Protein 8U8L (pdb70)

Nearest PDB structures (foldseek):
  8u8l-assembly1_A  TM=1.008E+00  e=4.561E-22  Caenorhabditis elegans
  8u8m-assembly2_D  TM=6.347E-01  e=8.881E-05  Caenorhabditis elegans
  8u8l-assembly1_A  TM=9.613E-01  e=1.821E-21  Caenorhabditis elegans
  8u8m-assembly2_D  TM=6.425E-01  e=2.664E-04  Caenorhabditis elegans
  7y8r-assembly1_S  TM=1.723E-01  e=6.846E+00  Homo sapiens

Sequence (244 aa):
IEKRTKFTVDDHVVAWKFIYEKLVEADKEGVQLMPKGIAFWNDFVRVTRSSKSATNWSSHFRKIMCPGLHEMPLHKKTILYLLKNIGIEIDKETEQIIERKFNVKLLVGIDRNLISYKLLDKRIEKRTKFTVDDHVVAWKFIYEKLVEADKEGVQLMPKGIAFWNDFVRVTRSSKSATNWSSHFRKIMCPGLHEMPLHKKTILYLLKNIGIEIDKETEQIIERKFNVKLLVGIDRNLISYKLLD

Organism: Caenorhabditis elegans (NCBI:txid6239)

Structure (mmCIF, N/CA/C/O backbone):
data_8U8L
#
_entry.id   8U8L
#
_cell.length_a   37.050
_cell.length_b   116.480
_cell.length_c   118.969
_cell.angle_alpha   90.000
_cell.angle_beta   90.000
_cell.angle_gamma   90.000
#
_symmetry.space_group_name_H-M   'P 21 21 21'
#
loop_
_entity.id
_entity.type
_entity.pdbx_description
1 polymer 'Double-strand telomeric DNA-binding proteins 2'
2 polymer "DNA (5'-D(*CP*TP*GP*TP*TP*AP*GP*GP*CP*TP*TP*AP*GP*GP*CP*TP*TP*AP*G)-3')"
3 polymer "DNA (5'-D(*TP*CP*TP*AP*AP*GP*CP*CP*TP*AP*AP*GP*CP*CP*TP*AP*AP*CP*A)-3')"
4 non-polymer 'CESIUM ION'
5 water water
#
loop_
_atom_site.group_PDB
_atom_site.id
_atom_site.type_symbol
_atom_site.label_atom_id
_atom_site.label_alt_id
_atom_site.label_comp_id
_atom_site.label_asym_id
_atom_site.label_entity_id
_atom_site.label_seq_id
_atom_site.pdbx_PDB_ins_code
_atom_site.Cartn_x
_atom_site.Cartn_y
_atom_site.Cartn_z
_atom_site.occupancy
_atom_site.B_iso_or_equiv
_atom_site.auth_se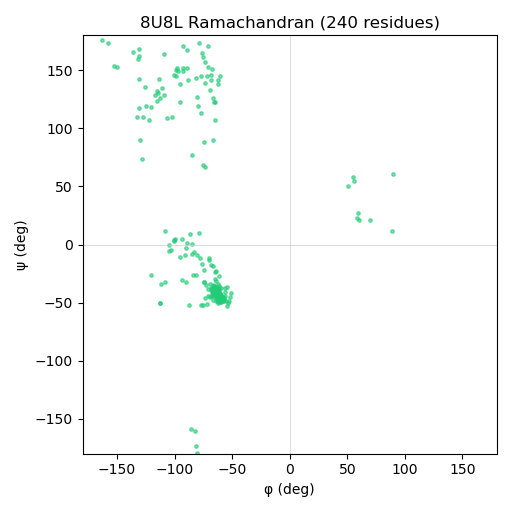q_id
_atom_site.auth_comp_id
_atom_site.auth_asym_id
_atom_site.auth_atom_id
_atom_site.pdbx_PDB_model_num
ATOM 1 N N . ILE A 1 4 ? -25.55586 29.76770 -18.08674 1.000 72.35901 354 ILE A N 1
ATOM 2 C CA . ILE A 1 4 ? -24.31998 29.73243 -17.31385 1.000 69.57663 354 ILE A CA 1
ATOM 3 C C . ILE A 1 4 ? -24.25864 28.44724 -16.48950 1.000 70.89441 354 ILE A C 1
ATOM 4 O O . ILE A 1 4 ? -25.11692 28.20886 -15.63780 1.000 71.79723 354 ILE A O 1
ATOM 9 N N . GLU A 1 5 ? -23.23899 27.62571 -16.75058 1.000 70.93879 355 GLU A N 1
ATOM 10 C CA . GLU A 1 5 ? -23.04600 26.35640 -16.05567 1.000 67.99524 355 GLU A CA 1
ATOM 11 C C . GLU A 1 5 ? -22.76786 26.55989 -14.57318 1.000 62.61061 355 GLU A C 1
ATOM 12 O O . GLU A 1 5 ? -21.67491 26.99324 -14.20186 1.000 65.10386 355 GLU A O 1
ATOM 18 N N . LYS A 1 6 ? -23.73575 26.25140 -13.71691 1.000 64.09200 356 LYS A N 1
ATOM 19 C CA . LYS A 1 6 ? -23.50968 26.34302 -12.28265 1.000 58.19933 356 LYS A CA 1
ATOM 20 C C . LYS A 1 6 ? -22.62447 25.19304 -11.81237 1.000 53.77956 356 LYS A C 1
ATOM 21 O O . LYS A 1 6 ? -22.77867 24.04970 -12.25257 1.000 55.30239 356 LYS A O 1
ATOM 27 N N . ARG A 1 7 ? -21.69056 25.50224 -10.91496 1.000 43.73177 357 ARG A N 1
ATOM 28 C CA . ARG A 1 7 ? -20.75650 24.52036 -10.37941 1.000 43.13395 357 ARG A CA 1
ATOM 29 C C . ARG A 1 7 ? -21.02584 24.29386 -8.89889 1.000 39.63839 357 ARG A C 1
ATOM 30 O O . ARG A 1 7 ? -21.34106 25.23507 -8.16414 1.000 39.75000 357 ARG A O 1
ATOM 38 N N . THR A 1 8 ? -20.89042 23.04173 -8.46728 1.000 36.88732 358 THR A N 1
ATOM 39 C CA . THR A 1 8 ? -21.14322 22.63783 -7.08967 1.000 42.41364 358 THR A CA 1
ATOM 40 C C . THR A 1 8 ? -19.85479 22.11831 -6.46827 1.000 39.65755 358 THR A C 1
ATOM 41 O O . THR A 1 8 ? -19.19055 21.24814 -7.04188 1.000 38.97883 358 THR A O 1
ATOM 45 N N . LYS A 1 9 ? -19.50653 22.64585 -5.29958 1.000 33.21965 359 LYS A N 1
ATOM 46 C CA . LYS A 1 9 ? -18.27595 22.23512 -4.64001 1.000 39.67281 359 LYS A CA 1
ATOM 47 C C . LYS A 1 9 ? -18.39467 20.81730 -4.09099 1.000 36.94120 359 LYS A C 1
ATOM 48 O O . LYS A 1 9 ? -19.48630 20.33631 -3.77408 1.000 37.17187 359 LYS A O 1
ATOM 54 N N . PHE A 1 10 ? -17.25095 20.14230 -3.99449 1.000 31.57003 360 PHE A N 1
ATOM 55 C CA . PHE A 1 10 ? -17.18006 18.90575 -3.22963 1.000 30.91255 360 PHE A CA 1
ATOM 56 C C . PHE A 1 10 ? -17.32539 19.22600 -1.74948 1.000 31.52027 360 PHE A C 1
ATOM 57 O O . PHE A 1 10 ? -16.67658 20.14330 -1.23820 1.000 32.83651 360 PHE A O 1
ATOM 65 N N . THR A 1 11 ? -18.17329 18.47274 -1.06065 1.000 27.04773 361 THR A N 1
ATOM 66 C CA . THR A 1 11 ? -18.38130 18.69000 0.36054 1.000 33.07211 361 THR A CA 1
ATOM 67 C C . THR A 1 11 ? -17.44449 17.80843 1.17846 1.000 33.44231 361 THR A C 1
ATOM 68 O O . THR A 1 11 ? -16.76823 16.91608 0.65966 1.000 29.77242 361 THR A O 1
ATOM 72 N N . VAL A 1 12 ? -17.41379 18.07373 2.48613 1.000 33.99521 362 VAL A N 1
ATOM 73 C CA . VAL A 1 12 ? -16.65453 17.22493 3.39597 1.000 31.44380 362 VAL A CA 1
ATOM 74 C C . VAL A 1 12 ? -17.21275 15.80967 3.39219 1.000 32.15522 362 VAL A C 1
ATOM 75 O O . VAL A 1 12 ? -16.45908 14.83617 3.50066 1.000 30.13159 362 VAL A O 1
ATOM 79 N N . ASP A 1 13 ? -18.53088 15.66817 3.23550 1.000 30.33941 363 ASP A N 1
ATOM 80 C CA . ASP A 1 13 ? -19.13713 14.34234 3.18771 1.000 29.50254 363 ASP A CA 1
ATOM 81 C C . ASP A 1 13 ? -18.68179 13.57143 1.95733 1.000 33.18731 363 ASP A C 1
ATOM 82 O O . ASP A 1 13 ? -18.40969 12.36496 2.03939 1.000 32.00325 363 ASP A O 1
ATOM 87 N N . ASP A 1 14 ? -18.62569 14.24476 0.80230 1.000 28.10045 364 ASP A N 1
ATOM 88 C CA . ASP A 1 14 ? -18.06816 13.62529 -0.39457 1.000 29.71387 364 ASP A CA 1
ATOM 89 C C . ASP A 1 14 ? -16.67950 13.07433 -0.11407 1.000 26.88035 364 ASP A C 1
ATOM 90 O O . ASP A 1 14 ? -16.37528 11.91971 -0.43378 1.000 28.85043 364 ASP A O 1
ATOM 95 N N . HIS A 1 15 ? -15.82590 13.89413 0.50048 1.000 24.60087 365 HIS A N 1
ATOM 96 C CA . HIS A 1 15 ? -14.45388 13.47529 0.75489 1.000 30.56694 365 HIS A CA 1
ATOM 97 C C . HIS A 1 15 ? -14.40174 12.31212 1.73460 1.000 31.41498 365 HIS A C 1
ATOM 98 O O . HIS A 1 15 ? -13.60451 11.38628 1.56039 1.000 31.94089 365 HIS A O 1
ATOM 105 N N . VAL A 1 16 ? -15.24691 12.33712 2.76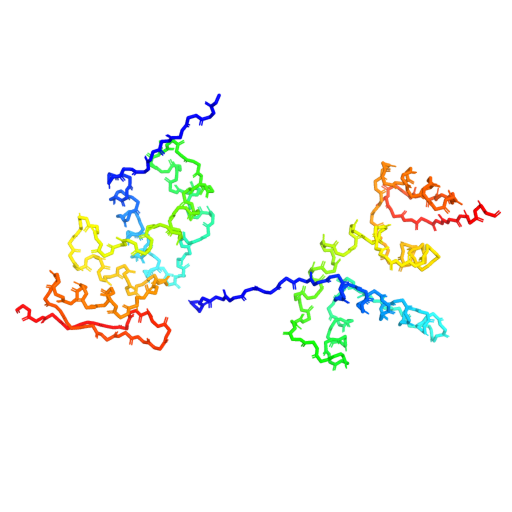749 1.000 27.55379 366 VAL A N 1
ATOM 106 C CA . VAL A 1 16 ? -15.23346 11.26935 3.76566 1.000 29.25920 366 VAL A CA 1
ATOM 107 C C . VAL A 1 16 ? -15.63043 9.94615 3.12660 1.000 28.61801 366 VAL A C 1
ATOM 108 O O . VAL A 1 16 ? -14.95600 8.92121 3.29967 1.000 30.46513 366 VAL A O 1
ATOM 112 N N . VAL A 1 17 ? -16.72886 9.94999 2.36944 1.000 29.02467 367 VAL A N 1
ATOM 113 C CA . VAL A 1 17 ? -17.18910 8.71584 1.74216 1.000 28.40678 367 VAL A CA 1
ATOM 114 C C . VAL A 1 17 ? -16.17361 8.21956 0.71797 1.000 33.02304 367 VAL A C 1
ATOM 115 O O . VAL A 1 17 ? -15.88619 7.01557 0.64302 1.000 31.46709 367 VAL A O 1
ATOM 119 N N . ALA A 1 18 ? -15.59130 9.13389 -0.06568 1.000 26.21167 368 ALA A N 1
ATOM 120 C CA . ALA A 1 18 ? -14.60162 8.72539 -1.05757 1.000 31.15710 368 ALA A CA 1
ATOM 121 C C . ALA A 1 18 ? -13.36072 8.14087 -0.39444 1.000 32.10810 368 ALA A C 1
ATOM 122 O O . ALA A 1 18 ? -12.83536 7.11669 -0.84394 1.000 28.13081 368 ALA A O 1
ATOM 124 N N . TRP A 1 19 ? -12.88584 8.76478 0.68802 1.000 27.40429 369 TRP A N 1
ATOM 125 C CA . TRP A 1 19 ? -11.68321 8.27163 1.34614 1.000 34.66655 369 TRP A CA 1
ATOM 126 C C . TRP A 1 19 ? -11.92813 6.92622 2.01423 1.000 32.45936 369 TRP A C 1
ATOM 127 O O . TRP A 1 19 ? -11.05326 6.05514 1.99204 1.000 30.89404 369 TRP A O 1
ATOM 138 N N . LYS A 1 20 ? -13.11005 6.72487 2.60342 1.000 32.09535 370 LYS A N 1
ATOM 139 C CA . LYS A 1 20 ? -13.39715 5.41979 3.19600 1.000 33.73635 370 LYS A CA 1
ATOM 140 C C . LYS A 1 20 ? -13.50252 4.34013 2.12345 1.000 32.11628 370 LYS A C 1
ATOM 141 O O . LYS A 1 20 ? -13.01979 3.21309 2.31497 1.000 32.48977 370 LYS A O 1
ATOM 147 N N . PHE A 1 21 ? -14.12631 4.66913 0.98706 1.000 29.83285 371 PHE A N 1
ATOM 148 C CA . PHE A 1 21 ? -14.15328 3.75203 -0.15040 1.000 30.36648 371 PHE A CA 1
ATOM 149 C C . PHE A 1 21 ? -12.73740 3.38501 -0.58492 1.000 26.60435 371 PHE A C 1
ATOM 150 O O . PHE A 1 21 ? -12.42384 2.20972 -0.81623 1.000 27.21000 371 PHE A O 1
ATOM 158 N N . ILE A 1 22 ? -11.86493 4.38852 -0.69011 1.000 29.84140 372 ILE A N 1
ATOM 159 C CA . ILE A 1 22 ? -10.48322 4.15013 -1.09814 1.000 29.90439 372 ILE A CA 1
ATOM 160 C C . ILE A 1 22 ? -9.76096 3.28197 -0.07395 1.000 27.22294 372 ILE A C 1
ATOM 161 O O . ILE A 1 22 ? -8.97093 2.40415 -0.43324 1.000 27.40488 372 ILE A O 1
ATOM 166 N N . TYR A 1 23 ? -10.02061 3.50709 1.21457 1.000 27.43848 373 TYR A N 1
ATOM 167 C CA . TYR A 1 23 ? -9.39337 2.69042 2.25022 1.000 25.82175 373 TYR A CA 1
ATOM 168 C C . TYR A 1 23 ? -9.79844 1.22710 2.11509 1.000 27.15454 373 TYR A C 1
ATOM 169 O O . TYR A 1 23 ? -8.94891 0.32403 2.14820 1.000 27.53026 373 TYR A O 1
ATOM 178 N N . GLU A 1 24 ? -11.10132 0.97267 1.97349 1.000 27.81052 374 GLU A N 1
ATOM 179 C CA . GLU A 1 24 ? -11.56082 -0.40689 1.84226 1.000 26.94714 374 GLU A CA 1
ATOM 180 C C . GLU A 1 24 ? -10.99138 -1.05714 0.58741 1.000 29.86892 374 GLU A C 1
ATOM 181 O O . GLU A 1 24 ? -10.58843 -2.22895 0.61037 1.000 29.83885 374 GLU A O 1
ATOM 187 N N . LYS A 1 25 ? -10.92329 -0.30298 -0.51249 1.000 24.05519 375 LYS A N 1
ATOM 188 C CA . LYS A 1 25 ? -10.34273 -0.84565 -1.73561 1.000 32.66497 375 LYS A CA 1
ATOM 189 C C . LYS A 1 25 ? -8.84910 -1.11121 -1.58593 1.000 28.97425 375 LYS A C 1
ATOM 190 O O . LYS A 1 25 ? -8.33937 -2.07562 -2.15880 1.000 27.42551 375 LYS A O 1
ATOM 196 N N . LEU A 1 26 ? -8.13396 -0.27617 -0.82832 1.000 28.54274 376 LEU A N 1
ATOM 197 C CA . LEU A 1 26 ? -6.71540 -0.52447 -0.58344 1.000 31.67415 376 LEU A CA 1
ATOM 198 C C . LEU A 1 26 ? -6.51384 -1.79927 0.22151 1.000 31.96004 376 LEU A C 1
ATOM 199 O O . LEU A 1 26 ? -5.60638 -2.58881 -0.07036 1.000 31.73293 376 LEU A O 1
ATOM 204 N N . VAL A 1 27 ? -7.34588 -2.01063 1.24494 1.000 31.41994 377 VAL A N 1
ATOM 205 C CA . VAL A 1 27 ? -7.25540 -3.24459 2.02414 1.000 31.43682 377 VAL A CA 1
ATOM 206 C C . VAL A 1 27 ? -7.53272 -4.45218 1.13431 1.000 34.96053 377 VAL A C 1
ATOM 207 O O . VAL A 1 27 ? -6.82652 -5.47138 1.19562 1.000 33.66699 377 VAL A O 1
ATOM 211 N N . GLU A 1 28 ? -8.55765 -4.35082 0.28361 1.000 31.37287 378 GLU A N 1
ATOM 212 C CA . GLU A 1 28 ? -8.87628 -5.44934 -0.62184 1.000 30.17907 378 GLU A CA 1
ATOM 213 C C . GLU A 1 28 ? -7.73883 -5.70126 -1.60722 1.000 37.24359 378 GLU A C 1
ATOM 214 O O . GLU A 1 28 ? -7.41361 -6.85435 -1.91216 1.000 37.70665 378 GLU A O 1
ATOM 220 N N . ALA A 1 29 ? -7.11759 -4.63411 -2.11148 1.000 30.13040 379 ALA A N 1
ATOM 221 C CA . ALA A 1 29 ? -6.01547 -4.79257 -3.05285 1.000 36.04656 379 ALA A CA 1
ATOM 222 C C . ALA A 1 29 ? -4.81087 -5.43466 -2.38160 1.000 40.90030 379 ALA A C 1
ATOM 223 O O . ALA A 1 29 ? -4.10944 -6.24545 -2.99687 1.000 41.70274 379 ALA A O 1
ATOM 225 N N . ASP A 1 30 ? -4.55479 -5.08513 -1.11962 1.000 39.77254 380 ASP A N 1
ATOM 226 C CA . ASP A 1 30 ? -3.47769 -5.73930 -0.38642 1.000 40.72820 380 ASP A CA 1
ATOM 227 C C . ASP A 1 30 ? -3.75916 -7.22423 -0.21180 1.000 44.83541 380 ASP A C 1
ATOM 228 O O . ASP A 1 30 ? -2.86190 -8.05828 -0.38439 1.000 48.39268 380 ASP A O 1
ATOM 233 N N . LYS A 1 31 ? -5.00089 -7.57685 0.13236 1.000 44.48029 381 LYS A N 1
ATOM 234 C CA . LYS A 1 31 ? -5.32226 -8.99310 0.28113 1.000 41.21473 381 LYS A CA 1
ATOM 235 C C . LYS A 1 31 ? -5.22086 -9.73476 -1.04783 1.000 46.32178 381 LYS A C 1
ATOM 236 O O . LYS A 1 31 ? -4.79119 -10.89379 -1.07764 1.000 51.25863 381 LYS A O 1
ATOM 242 N N . GLU A 1 32 ? -5.58630 -9.08495 -2.15270 1.000 44.25322 382 GLU A N 1
ATOM 243 C CA . GLU A 1 32 ? -5.50121 -9.70993 -3.46784 1.000 49.73092 382 GLU A CA 1
ATOM 244 C C . GLU A 1 32 ? -4.11301 -9.62456 -4.08610 1.000 49.31521 382 GLU A C 1
ATOM 245 O O . GLU A 1 32 ? -3.89521 -10.20811 -5.15303 1.000 56.53918 382 GLU A O 1
ATOM 251 N N . GLY A 1 33 ? -3.18101 -8.91183 -3.45885 1.000 45.32459 383 GLY A N 1
ATOM 252 C CA . GLY A 1 33 ? -1.85201 -8.77322 -4.01762 1.000 43.25323 383 GLY A CA 1
ATOM 253 C C . GLY A 1 33 ? -1.76603 -7.92655 -5.26570 1.000 49.86053 383 GLY A C 1
ATOM 254 O O . GLY A 1 33 ? -0.79622 -8.05083 -6.01804 1.000 56.20523 383 GLY A O 1
ATOM 255 N N . VAL A 1 34 ? -2.74676 -7.06170 -5.50893 1.000 49.00859 384 VAL A N 1
ATOM 256 C CA . VAL A 1 34 ? -2.76179 -6.22338 -6.69845 1.000 44.15917 384 VAL A CA 1
ATOM 257 C C . VAL A 1 34 ? -2.50378 -4.77552 -6.29792 1.000 42.62077 384 VAL A C 1
ATOM 258 O O . VAL A 1 34 ? -2.60961 -4.38880 -5.12992 1.000 41.61462 384 VAL A O 1
ATOM 262 N N . GLN A 1 35 ? -2.15747 -3.96735 -7.29321 1.000 43.30749 385 GLN A N 1
ATOM 263 C CA . GLN A 1 35 ? -1.87030 -2.55256 -7.10159 1.000 41.73762 385 GLN A CA 1
ATOM 264 C C . GLN A 1 35 ? -3.13180 -1.74956 -7.39339 1.000 42.02098 385 GLN A C 1
ATOM 265 O O . GLN A 1 35 ? -3.70110 -1.85568 -8.48409 1.000 36.45952 385 GLN A O 1
ATOM 271 N N . LEU A 1 36 ? -3.57364 -0.96228 -6.41764 1.000 40.26379 386 LEU A N 1
ATOM 272 C CA . LEU A 1 36 ? -4.70731 -0.07632 -6.62691 1.000 34.43430 386 LEU A CA 1
ATOM 273 C C . LEU A 1 36 ? -4.24270 1.18706 -7.33517 1.000 38.21103 386 LEU A C 1
ATOM 274 O O . LEU A 1 36 ? -3.13848 1.68214 -7.09080 1.000 39.98612 386 LEU A O 1
ATOM 279 N N . MET A 1 37 ? -5.08631 1.70613 -8.22283 1.000 34.17777 387 MET A N 1
ATOM 280 C CA . MET A 1 37 ? -4.76152 2.88804 -9.02160 1.000 38.05275 387 MET A CA 1
ATOM 281 C C . MET A 1 37 ? -5.88248 3.91061 -8.89228 1.000 35.33415 387 MET A C 1
ATOM 282 O O . MET A 1 37 ? -6.66522 4.12038 -9.82671 1.000 36.90033 387 MET A O 1
ATOM 287 N N . PRO A 1 38 ? -5.98032 4.58146 -7.73995 1.000 33.23781 388 PRO A N 1
ATOM 288 C CA . PRO A 1 38 ? -7.06510 5.55630 -7.54823 1.000 31.23099 388 PRO A CA 1
ATOM 289 C C . PRO A 1 38 ? -6.92604 6.81328 -8.39182 1.000 31.99890 388 PRO A C 1
ATOM 290 O O . PRO A 1 38 ? -7.88500 7.59264 -8.46025 1.000 32.08907 388 PRO A O 1
ATOM 294 N N . LYS A 1 39 ? -5.77770 7.05093 -9.01942 1.000 28.48302 389 LYS A N 1
ATOM 295 C CA . LYS A 1 39 ? -5.62570 8.19876 -9.90262 1.000 33.38708 389 LYS A CA 1
ATOM 296 C C . LYS A 1 39 ? -6.02167 7.88693 -11.34049 1.000 32.01745 389 LYS A C 1
ATOM 297 O O . LYS A 1 39 ? -5.92631 8.76842 -12.20099 1.000 33.78214 389 LYS A O 1
ATOM 303 N N . GLY A 1 40 ? -6.46654 6.66547 -11.61654 1.000 31.63972 390 GLY A N 1
ATOM 304 C CA . GLY A 1 40 ? -6.99559 6.31471 -12.91715 1.000 32.86347 390 GLY A CA 1
ATOM 305 C C . GLY A 1 40 ? -8.44565 6.72984 -13.04843 1.000 37.67156 390 GLY A C 1
ATOM 306 O O . GLY A 1 40 ? -8.95610 7.56823 -12.29939 1.000 34.34828 390 GLY A O 1
ATOM 307 N N . ILE A 1 41 ? -9.12383 6.11703 -14.01513 1.000 31.20250 391 ILE A N 1
ATOM 308 C CA . ILE A 1 41 ? -10.51059 6.42933 -14.32462 1.000 32.49625 391 ILE A CA 1
ATOM 309 C C . ILE A 1 41 ? -11.44132 5.27286 -13.97838 1.000 29.21062 391 ILE A C 1
ATOM 310 O O . ILE A 1 41 ? -12.57801 5.48977 -13.55090 1.000 31.95727 391 ILE A O 1
ATOM 315 N N . ALA A 1 42 ? -10.97195 4.03436 -14.13881 1.000 28.01728 392 ALA A N 1
ATOM 316 C CA . ALA A 1 42 ? -11.82084 2.87646 -13.85786 1.000 34.04152 392 ALA A CA 1
ATOM 317 C C . ALA A 1 42 ? -12.24855 2.83315 -12.39319 1.000 32.08742 392 ALA A C 1
ATOM 318 O O . ALA A 1 42 ? -13.41320 2.53106 -12.07666 1.000 36.12696 392 ALA A O 1
ATOM 320 N N . PHE A 1 43 ? -11.31265 3.13005 -11.48774 1.000 34.50746 393 PHE A N 1
ATOM 321 C CA . PHE A 1 43 ? -11.62897 3.19818 -10.06565 1.000 29.42470 393 PHE A CA 1
ATOM 322 C C . PHE A 1 43 ? -12.82629 4.10028 -9.80714 1.000 32.27192 393 PHE A C 1
ATOM 323 O O . PHE A 1 43 ? -13.74081 3.73758 -9.05955 1.000 34.12367 393 PHE A O 1
ATOM 331 N N . TRP A 1 44 ? -12.84932 5.27552 -10.43331 1.000 29.54371 394 TRP A N 1
ATOM 332 C CA . TRP A 1 44 ? -13.91113 6.22838 -10.15011 1.000 30.93195 394 TRP A CA 1
ATOM 333 C C . TRP A 1 44 ? -15.19164 5.91442 -10.91025 1.000 36.06879 394 TRP A C 1
ATOM 334 O O . TRP A 1 44 ? -16.27479 6.26755 -10.43801 1.000 35.79636 394 TRP A O 1
ATOM 345 N N . ASN A 1 45 ? -15.10388 5.23939 -12.05880 1.000 35.50968 395 ASN A N 1
ATOM 346 C CA . ASN A 1 45 ? -16.30078 4.63449 -12.63496 1.000 38.64642 395 ASN A CA 1
ATOM 347 C C . ASN A 1 45 ? -16.97679 3.72895 -11.61377 1.000 44.47529 395 ASN A C 1
ATOM 348 O O . ASN A 1 45 ? -18.17673 3.86763 -11.32743 1.000 44.82765 395 ASN A O 1
ATOM 353 N N . ASP A 1 46 ? -16.20370 2.80098 -11.03846 1.000 42.39050 396 ASP A N 1
ATOM 354 C CA . ASP A 1 46 ? -16.76153 1.90402 -10.03119 1.000 42.67973 396 ASP A CA 1
ATOM 355 C C . ASP A 1 46 ? -17.31224 2.68150 -8.84084 1.000 42.19922 396 ASP A C 1
ATOM 356 O O . ASP A 1 46 ? -18.40072 2.37345 -8.33878 1.000 48.01006 396 ASP A O 1
ATOM 361 N N . PHE A 1 47 ? -16.57620 3.69516 -8.37963 1.000 35.01680 397 PHE A N 1
ATOM 362 C CA . PHE A 1 47 ? -17.02068 4.47574 -7.22683 1.000 37.45277 397 PHE A CA 1
ATOM 363 C C . PHE A 1 47 ? -18.35051 5.17011 -7.50120 1.000 43.42723 397 PHE A C 1
ATOM 364 O O . PHE A 1 47 ? -19.26895 5.12421 -6.67372 1.000 41.37403 397 PHE A O 1
ATOM 372 N N . VAL A 1 48 ? -18.45853 5.85318 -8.64467 1.000 42.76916 398 VAL A N 1
ATOM 373 C CA . VAL A 1 48 ? -19.68898 6.56491 -8.97594 1.000 42.07786 398 VAL A CA 1
ATOM 374 C C . VAL A 1 48 ? -20.85140 5.58950 -9.06709 1.000 42.20046 398 VAL A C 1
ATOM 375 O O . VAL A 1 48 ? -21.95356 5.86960 -8.57922 1.000 41.56353 398 VAL A O 1
ATOM 379 N N . ARG A 1 49 ? -20.62176 4.41999 -9.67270 1.000 40.66175 399 ARG A N 1
ATOM 380 C CA . ARG A 1 49 ? -21.68373 3.41904 -9.72992 1.000 45.81852 399 ARG A CA 1
ATOM 381 C C . ARG A 1 49 ? -22.11928 2.98562 -8.33517 1.000 46.99608 399 ARG A C 1
ATOM 382 O O . ARG A 1 49 ? -23.31991 2.89192 -8.05443 1.000 46.65650 399 ARG A O 1
ATOM 390 N N . VAL A 1 50 ? -21.16043 2.73261 -7.44259 1.000 43.18632 400 VAL A N 1
ATOM 391 C CA . VAL A 1 50 ? -21.49803 2.17538 -6.13580 1.000 39.35891 400 VAL A CA 1
ATOM 392 C C . VAL A 1 50 ? -22.20415 3.20950 -5.26561 1.000 48.62413 400 VAL A C 1
ATOM 393 O O . VAL A 1 50 ? -23.21156 2.90753 -4.61328 1.000 52.53830 400 VAL A O 1
ATOM 397 N N . THR A 1 51 ? -21.69904 4.43989 -5.24100 1.000 46.60675 401 THR A N 1
ATOM 398 C CA . THR A 1 51 ? -22.19164 5.44015 -4.30382 1.000 42.57684 401 THR A CA 1
ATOM 399 C C . THR A 1 51 ? -23.33296 6.28298 -4.85537 1.000 50.45939 401 THR A C 1
ATOM 400 O O . THR A 1 51 ? -23.92952 7.05586 -4.09514 1.000 48.40280 401 THR A O 1
ATOM 404 N N . ARG A 1 52 ? -23.64289 6.15970 -6.14707 1.000 46.14407 402 ARG A N 1
ATOM 405 C CA . ARG A 1 52 ? -24.68894 6.95301 -6.79185 1.000 51.22935 402 ARG A CA 1
ATOM 406 C C . ARG A 1 52 ? -24.40545 8.44994 -6.69241 1.000 45.25716 402 ARG A C 1
ATOM 407 O O . ARG A 1 52 ? -25.32702 9.26893 -6.69784 1.000 47.99727 402 ARG A O 1
ATOM 415 N N . SER A 1 53 ? -23.12723 8.81383 -6.59984 1.000 45.11431 403 SER A N 1
ATOM 416 C CA . SER A 1 53 ? -22.73993 10.21730 -6.63922 1.000 44.75905 403 SER A CA 1
ATOM 417 C C . SER A 1 53 ? -23.16351 10.84124 -7.96249 1.000 40.21694 403 SER A C 1
ATOM 418 O O . SER A 1 53 ? -23.14558 10.18858 -9.00979 1.000 40.10086 403 SER A O 1
ATOM 421 N N . SER A 1 54 ? -23.55527 12.11461 -7.91003 1.000 36.82628 404 SER A N 1
ATOM 422 C CA . SER A 1 54 ? -24.03949 12.80156 -9.10122 1.000 41.51531 404 SER A CA 1
ATOM 423 C C . SER A 1 54 ? -22.92095 13.40150 -9.94327 1.000 41.67382 404 SER A C 1
ATOM 424 O O . SER A 1 54 ? -23.19243 13.88194 -11.04682 1.000 43.28333 404 SER A O 1
ATOM 427 N N . LYS A 1 55 ? -21.68378 13.38984 -9.46161 1.000 37.78294 405 LYS A N 1
ATOM 428 C CA . LYS A 1 55 ? -20.56215 13.90769 -10.22825 1.000 39.54918 405 LYS A CA 1
ATOM 429 C C . LYS A 1 55 ? -19.95765 12.80349 -11.08949 1.000 34.25510 405 LYS A C 1
ATOM 430 O O . LYS A 1 55 ? -20.03226 11.61850 -10.75528 1.000 38.93012 405 LYS A O 1
ATOM 436 N N . SER A 1 56 ? -19.36350 13.20425 -12.21197 1.000 34.05907 406 SER A N 1
ATOM 437 C CA . SER A 1 56 ? -18.84053 12.24495 -13.17414 1.000 33.31360 406 SER A CA 1
ATOM 438 C C . SER A 1 56 ? -17.53796 11.62108 -12.67737 1.000 33.16345 406 SER A C 1
ATOM 439 O O . SER A 1 56 ? -16.85834 12.14685 -11.78932 1.000 33.26932 406 SER A O 1
ATOM 442 N N . ALA A 1 57 ? -17.18793 10.48366 -13.28329 1.000 31.58188 407 ALA A N 1
ATOM 443 C CA . ALA A 1 57 ? -15.97325 9.77506 -12.89597 1.000 34.66269 407 ALA A CA 1
ATOM 444 C C . 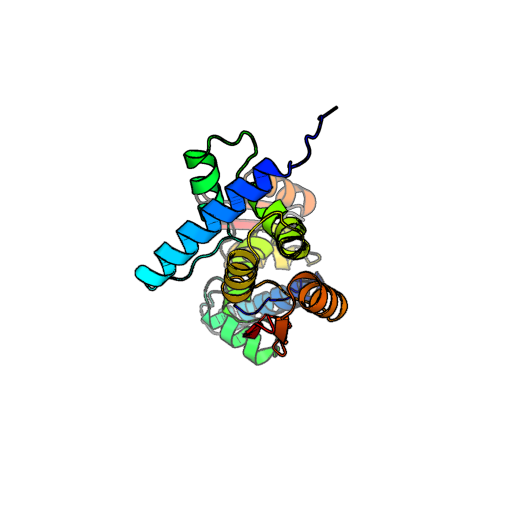ALA A 1 57 ? -14.72310 10.56333 -13.26551 1.000 35.95744 407 ALA A C 1
ATOM 445 O O . ALA A 1 57 ? -13.74250 10.56763 -12.51391 1.000 31.14950 407 ALA A O 1
ATOM 447 N N . THR A 1 58 ? -14.72976 11.22878 -14.42158 1.000 31.89269 408 THR A N 1
ATOM 448 C CA . THR A 1 58 ? -13.55689 12.00206 -14.81660 1.000 35.12518 408 THR A CA 1
ATOM 449 C C . THR A 1 58 ? -13.36875 13.21410 -13.90695 1.000 28.53622 408 THR A C 1
ATOM 450 O O . THR A 1 58 ? -12.23594 13.54351 -13.52072 1.000 32.28420 408 THR A O 1
ATOM 454 N N . ASN A 1 59 ? -14.47152 13.86092 -13.52060 1.000 24.75794 409 ASN A N 1
ATOM 455 C CA . ASN A 1 59 ? -14.40327 14.94210 -12.54534 1.000 27.72857 409 ASN A CA 1
ATOM 456 C C . ASN A 1 59 ? -13.82486 14.43992 -11.22857 1.000 28.34168 409 ASN A C 1
ATOM 457 O O . ASN A 1 59 ? -12.93183 15.06946 -10.65210 1.000 26.59802 409 ASN A O 1
ATOM 462 N N . TRP A 1 60 ? -14.31951 13.29292 -10.74832 1.000 26.98243 410 TRP A N 1
ATOM 463 C CA . TRP A 1 60 ? -13.82337 12.72541 -9.49838 1.000 28.45495 410 TRP A CA 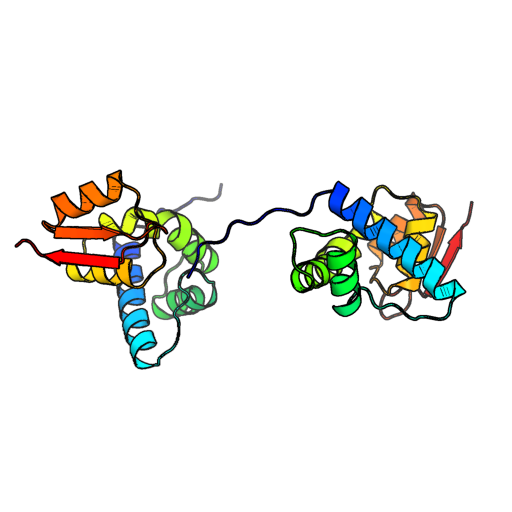1
ATOM 464 C C . TRP A 1 60 ? -12.33561 12.42263 -9.58068 1.000 31.35817 410 TRP A C 1
ATOM 465 O O . TRP A 1 60 ? -11.58948 12.70654 -8.64029 1.000 26.61064 410 TRP A O 1
ATOM 476 N N . SER A 1 61 ? -11.89048 11.82146 -10.68651 1.000 31.15851 411 SER A N 1
ATOM 477 C CA . SER A 1 61 ? -10.48213 11.46241 -10.82626 1.000 28.42999 411 SER A CA 1
ATOM 478 C C . SER A 1 61 ? -9.59751 12.70080 -10.76874 1.000 28.21332 411 SER A C 1
ATOM 479 O O . SER A 1 61 ? -8.61075 12.74592 -10.01680 1.000 30.68182 411 SER A O 1
ATOM 482 N N . SER A 1 62 ? -9.95217 13.72707 -11.54888 1.000 25.32595 412 SER A N 1
ATOM 483 C CA . SER A 1 62 ? -9.17870 14.96545 -11.53609 1.000 28.11593 412 SER A CA 1
ATOM 484 C C . SER A 1 62 ? -9.17310 15.59282 -10.14460 1.000 25.64604 412 SER A C 1
ATOM 485 O O . SER A 1 62 ? -8.12238 16.00562 -9.63618 1.000 28.30075 412 SER A O 1
ATOM 488 N N . HIS A 1 63 ? -10.34328 15.65841 -9.50710 1.000 25.67159 413 HIS A N 1
ATOM 489 C CA . HIS A 1 63 ? -10.45539 16.28662 -8.19554 1.000 27.90816 413 HIS A CA 1
ATOM 490 C C . HIS A 1 63 ? -9.62718 15.54394 -7.15218 1.000 30.63907 413 HIS A C 1
ATOM 491 O O . HIS A 1 63 ? -8.90555 16.16046 -6.35727 1.000 30.83511 413 HIS A O 1
ATOM 498 N N . PHE A 1 64 ? -9.72749 14.21286 -7.13988 1.000 28.95460 414 PHE A N 1
ATOM 499 C CA . PHE A 1 64 ? -8.94886 13.40389 -6.21077 1.000 29.10930 414 PHE A CA 1
ATOM 500 C C . PHE A 1 64 ? -7.46264 13.65541 -6.38976 1.000 32.86586 414 PHE A C 1
ATOM 501 O O . PHE A 1 64 ? -6.74288 13.89956 -5.41383 1.000 30.54697 414 PHE A O 1
ATOM 509 N N . ARG A 1 65 ? -6.98419 13.60875 -7.63782 1.000 29.55991 415 ARG A N 1
ATOM 510 C CA . ARG A 1 65 ? -5.55518 13.78507 -7.87220 1.000 27.04460 415 ARG A CA 1
ATOM 511 C C . ARG A 1 65 ? -5.08749 15.17760 -7.46976 1.000 27.85934 415 ARG A C 1
ATOM 512 O O . ARG A 1 65 ? -4.02241 15.32787 -6.85978 1.000 25.31701 415 ARG A O 1
ATOM 520 N N . LYS A 1 66 ? -5.87091 16.20592 -7.78818 1.000 29.44401 416 LYS A N 1
ATOM 521 C CA . LYS A 1 66 ? -5.39054 17.57387 -7.64902 1.000 25.91864 416 LYS A CA 1
ATOM 522 C C . LYS A 1 66 ? -5.74498 18.21229 -6.31397 1.000 29.31926 416 LYS A C 1
ATOM 523 O O . LYS A 1 66 ? -4.99103 19.06602 -5.83368 1.000 25.27932 416 LYS A O 1
ATOM 529 N N . ILE A 1 67 ? -6.86268 17.83482 -5.70148 1.000 26.61536 417 ILE A N 1
ATOM 530 C CA . ILE A 1 67 ? -7.34585 18.47815 -4.48536 1.000 28.39977 417 ILE A CA 1
ATOM 531 C C . ILE A 1 67 ? -7.28868 17.53670 -3.28589 1.000 31.56593 417 ILE A C 1
ATOM 532 O O . ILE A 1 67 ? -6.77016 17.90031 -2.22939 1.000 32.55264 417 ILE A O 1
ATOM 537 N N . MET A 1 68 ? -7.82987 16.32438 -3.42642 1.000 25.93384 418 MET A N 1
ATOM 538 C CA . MET A 1 68 ? -8.01361 15.46437 -2.25948 1.000 29.52075 418 MET A CA 1
ATOM 539 C C . MET A 1 68 ? -6.67845 14.99237 -1.69479 1.000 33.14523 418 MET A C 1
ATOM 540 O O . MET A 1 68 ? -6.47523 14.99547 -0.47399 1.000 27.00496 418 MET A O 1
ATOM 545 N N . CYS A 1 69 ? -5.76233 14.56453 -2.56392 1.000 29.43066 419 CYS A N 1
ATOM 546 C CA . CYS A 1 69 ? -4.46285 14.09122 -2.08841 1.000 27.82726 419 CYS A CA 1
ATOM 547 C C . CYS A 1 69 ? -3.68644 15.16036 -1.33117 1.000 28.47683 419 CYS A C 1
ATOM 548 O O . CYS A 1 69 ? -3.20790 14.86638 -0.22153 1.000 30.16500 419 CYS A O 1
ATOM 551 N N . PRO A 1 70 ? -3.51947 16.38958 -1.83409 1.000 31.63990 420 PRO A N 1
ATOM 552 C CA . PRO A 1 70 ? -2.80383 17.40134 -1.03987 1.000 30.74973 420 PRO A CA 1
ATOM 553 C C . PRO A 1 70 ? -3.50992 17.76909 0.25242 1.000 32.73786 420 PRO A C 1
ATOM 554 O O . PRO A 1 70 ? -2.85048 18.25237 1.18018 1.000 32.20146 420 PRO A O 1
ATOM 558 N N . GLY A 1 71 ? -4.82119 17.55939 0.34677 1.000 29.31671 421 GLY A N 1
ATOM 559 C CA . GLY A 1 71 ? -5.57625 17.90301 1.53131 1.000 30.82972 421 GLY A CA 1
ATOM 560 C C . GLY A 1 71 ? -5.90870 16.76122 2.46549 1.000 32.51797 421 GLY A C 1
ATOM 561 O O . GLY A 1 71 ? -6.59917 16.98592 3.46556 1.000 33.95123 421 GLY A O 1
ATOM 562 N N . LEU A 1 72 ? -5.43351 15.54482 2.17578 1.000 28.61358 422 LEU A N 1
ATOM 563 C CA . LEU A 1 72 ? -5.78996 14.37881 2.98337 1.000 30.67724 422 LEU A CA 1
ATOM 564 C C . LEU A 1 72 ? -5.49089 14.58614 4.46350 1.000 30.67721 422 LEU A C 1
ATOM 565 O O . LEU A 1 72 ? -6.24689 14.12264 5.32437 1.000 30.65623 422 LEU A O 1
ATOM 570 N N . HIS A 1 73 ? -4.39454 15.27820 4.78327 1.000 32.03328 423 HIS A N 1
ATOM 571 C CA . HIS A 1 73 ? -4.00035 15.41102 6.18190 1.000 36.82177 423 HIS A CA 1
ATOM 572 C C . HIS A 1 73 ? -4.99046 16.24025 6.99137 1.000 39.44632 423 HIS A C 1
ATOM 573 O O . HIS A 1 73 ? -5.00224 16.13763 8.22291 1.000 39.75957 423 HIS A O 1
ATOM 580 N N . GLU A 1 74 ? -5.83116 17.03484 6.33408 1.000 36.36239 424 GLU A N 1
ATOM 581 C CA . GLU A 1 74 ? -6.80959 17.87346 7.01059 1.000 36.20911 424 GLU A CA 1
ATOM 582 C C . GLU A 1 74 ? -8.17160 17.20474 7.14135 1.000 36.14983 424 GLU A C 1
ATOM 583 O O . GLU A 1 74 ? -9.11584 17.84186 7.61761 1.000 39.14417 424 GLU A O 1
ATOM 589 N N . MET A 1 75 ? -8.29223 15.94207 6.73966 1.000 33.48070 425 MET A N 1
ATOM 590 C CA . MET A 1 75 ? -9.58666 15.28365 6.71430 1.000 32.21350 425 MET A CA 1
ATOM 591 C C . MET A 1 75 ? -10.08103 14.97981 8.12831 1.000 37.25918 425 MET A C 1
ATOM 592 O O . MET A 1 75 ? -9.29065 14.65433 9.01798 1.000 32.11308 425 MET A O 1
ATOM 597 N N . PRO A 1 76 ? -11.39558 15.06741 8.35733 1.000 37.17844 426 PRO A N 1
ATOM 598 C CA . PRO A 1 76 ? -11.97567 14.58674 9.63199 1.000 33.39753 426 PRO A CA 1
ATOM 599 C C . PRO A 1 76 ? -12.03881 13.06414 9.67716 1.000 37.23357 426 PRO A C 1
ATOM 600 O O . PRO A 1 76 ? -13.09949 12.43288 9.63331 1.000 38.43732 426 PRO A O 1
ATOM 604 N N . LEU A 1 77 ? -10.86206 12.45025 9.74816 1.000 34.23492 427 LEU A N 1
ATOM 605 C CA . LEU A 1 77 ? -10.71764 11.00766 9.85133 1.000 34.86638 427 LEU A CA 1
ATOM 606 C C . LEU A 1 77 ? -9.73478 10.69698 10.96802 1.000 34.20642 427 LEU A C 1
ATOM 607 O O . LEU A 1 77 ? -8.92936 11.54408 11.36229 1.000 37.89556 427 LEU A O 1
ATOM 612 N N . HIS A 1 78 ? -9.80340 9.47038 11.47711 1.000 33.59737 428 HIS A N 1
ATOM 613 C CA . HIS A 1 78 ? -8.84058 9.05312 12.48382 1.000 34.59756 428 HIS A CA 1
ATOM 614 C C . HIS A 1 78 ? -7.43872 9.08030 11.88907 1.000 40.17840 428 HIS A C 1
ATOM 615 O O . HIS A 1 78 ? -7.22570 8.67392 10.74320 1.000 39.91413 428 HIS A O 1
ATOM 622 N N . LYS A 1 79 ? -6.47861 9.57740 12.67238 1.000 37.96653 429 LYS A N 1
ATOM 623 C CA . LYS A 1 79 ? -5.12614 9.75573 12.15315 1.000 38.58763 429 LYS A CA 1
ATOM 624 C C . LYS A 1 79 ? -4.50821 8.43421 11.71302 1.000 35.91803 429 LYS A C 1
ATOM 625 O O . LYS A 1 79 ? -3.64476 8.42005 10.83051 1.000 38.61497 429 LYS A O 1
ATOM 631 N N . LYS A 1 80 ? -4.94088 7.31889 12.30225 1.000 31.64676 430 LYS A N 1
ATOM 632 C CA . LYS A 1 80 ? -4.47574 6.00927 11.85478 1.000 40.03961 430 LYS A CA 1
ATOM 633 C C . LYS A 1 80 ? -4.87075 5.76159 10.40261 1.000 34.69121 430 LYS A C 1
ATOM 634 O O . LYS A 1 80 ? -4.05308 5.31880 9.58639 1.000 30.01583 430 LYS A O 1
ATOM 640 N N . THR A 1 81 ? -6.12230 6.06908 10.05709 1.000 35.48286 431 THR A N 1
ATOM 641 C CA . THR A 1 81 ? -6.57246 5.90928 8.67816 1.000 33.78146 431 THR A CA 1
ATOM 642 C C . THR A 1 81 ? -5.85904 6.88167 7.74682 1.000 31.02244 431 THR A C 1
ATOM 643 O O . THR A 1 81 ? -5.45178 6.50695 6.64053 1.000 30.31777 431 THR A O 1
ATOM 647 N N . ILE A 1 82 ? -5.70408 8.13543 8.17652 1.000 31.25800 432 ILE A N 1
ATOM 648 C CA . ILE A 1 82 ? -5.03486 9.13279 7.34669 1.000 33.24564 432 ILE A CA 1
ATOM 649 C C . ILE A 1 82 ? -3.60686 8.70167 7.04488 1.000 32.67806 432 ILE A C 1
ATOM 650 O O . ILE A 1 82 ? -3.13623 8.80712 5.90667 1.000 27.88728 432 ILE A O 1
ATOM 655 N N . LEU A 1 83 ? -2.89918 8.19559 8.05487 1.000 31.24243 433 LEU A N 1
ATOM 656 C CA . LEU A 1 83 ? -1.51667 7.78651 7.84867 1.000 31.92332 433 LEU A CA 1
ATOM 657 C C . LEU A 1 83 ? -1.42276 6.50184 7.03696 1.000 30.79154 433 LEU A C 1
ATOM 658 O O . LEU A 1 83 ? -0.49540 6.35243 6.23670 1.000 29.70933 433 LEU A O 1
ATOM 663 N N . TYR A 1 84 ? -2.36784 5.57450 7.21141 1.000 26.89447 434 TYR A N 1
ATOM 664 C CA . TYR A 1 84 ? -2.42956 4.41333 6.32949 1.000 30.63262 434 TYR A CA 1
ATOM 665 C C . TYR A 1 84 ? -2.57809 4.84417 4.87510 1.000 26.55467 434 TYR A C 1
ATOM 666 O O . TYR A 1 84 ? -1.87690 4.34087 3.98721 1.000 27.90532 434 TYR A O 1
ATOM 675 N N . LEU A 1 85 ? -3.49164 5.78215 4.61613 1.000 28.93893 435 LEU A N 1
ATOM 676 C CA . LEU A 1 85 ? -3.70875 6.25382 3.25171 1.000 28.65458 435 LEU A CA 1
ATOM 677 C C . LEU A 1 85 ? -2.47405 6.95953 2.70822 1.000 31.85156 435 LEU A C 1
ATOM 678 O O . LEU A 1 85 ? -2.09836 6.75684 1.54893 1.000 29.21184 435 LEU A O 1
ATOM 683 N N . LEU A 1 86 ? -1.82917 7.79173 3.52881 1.000 31.94942 436 LEU A N 1
ATOM 684 C CA . LEU A 1 86 ? -0.59833 8.44441 3.09336 1.000 30.55785 436 LEU A CA 1
ATOM 685 C C . LEU A 1 86 ? 0.48340 7.41863 2.77270 1.000 33.56829 436 LEU A C 1
ATOM 686 O O . LEU A 1 86 ? 1.26928 7.60284 1.83544 1.000 26.15303 436 LEU A O 1
ATOM 691 N N . LYS A 1 87 ? 0.52493 6.31893 3.52929 1.000 32.02569 437 LYS A N 1
ATOM 692 C CA . LYS A 1 87 ? 1.55616 5.31038 3.31280 1.000 35.50270 437 LYS A CA 1
ATOM 693 C C . LYS A 1 87 ? 1.28938 4.47645 2.06619 1.000 37.74721 437 LYS A C 1
ATOM 694 O O . LYS A 1 87 ? 2.23560 4.03094 1.40698 1.000 27.10360 437 LYS A O 1
ATOM 700 N N . ASN A 1 88 ? 0.02361 4.23856 1.72872 1.000 36.05950 438 ASN A N 1
ATOM 701 C CA . ASN A 1 88 ? -0.29603 3.31257 0.64964 1.000 35.63167 438 ASN A CA 1
ATOM 702 C C . ASN A 1 88 ? -0.82157 3.99843 -0.60562 1.000 35.73777 438 ASN A C 1
ATOM 703 O O . ASN A 1 88 ? -1.31551 3.31588 -1.50888 1.000 36.70440 438 ASN A O 1
ATOM 708 N N . ILE A 1 89 ? -0.71250 5.32139 -0.69508 1.000 35.31916 439 ILE A N 1
ATOM 709 C CA . ILE A 1 89 ? -1.04541 6.06241 -1.90435 1.000 35.51914 439 ILE A CA 1
ATOM 710 C C . ILE A 1 89 ? 0.10611 7.00744 -2.20698 1.000 37.44519 439 ILE A C 1
ATOM 711 O O . ILE A 1 89 ? 0.71846 7.56641 -1.29022 1.000 37.09151 439 ILE A O 1
ATOM 716 N N . GLY A 1 90 ? 0.41595 7.16924 -3.49023 1.000 34.73614 440 GLY A N 1
ATOM 717 C CA . GLY A 1 90 ? 1.43713 8.11180 -3.89765 1.000 30.85382 440 GLY A CA 1
ATOM 718 C C . GLY A 1 90 ? 1.01649 9.54147 -3.62985 1.000 39.75509 440 GLY A C 1
ATOM 719 O O . GLY A 1 90 ? 0.39102 10.18338 -4.47983 1.000 38.72417 440 GLY A O 1
ATOM 720 N N . ILE A 1 91 ? 1.33509 10.04780 -2.44118 1.000 31.44350 441 ILE A N 1
ATOM 721 C CA . ILE A 1 91 ? 0.95657 11.39474 -2.03247 1.000 32.78974 441 ILE A CA 1
ATOM 722 C C . ILE A 1 91 ? 2.19280 12.08546 -1.47919 1.000 38.83154 441 ILE A C 1
ATOM 723 O O . ILE A 1 91 ? 2.75363 11.64624 -0.46679 1.000 34.77974 441 ILE A O 1
ATOM 728 N N . GLU A 1 92 ? 2.61420 13.16286 -2.13343 1.000 35.14401 442 GLU A N 1
ATOM 729 C CA . GLU A 1 92 ? 3.80684 13.87872 -1.70910 1.000 37.15536 442 GLU A CA 1
ATOM 730 C C . GLU A 1 92 ? 3.51199 14.74327 -0.49191 1.000 35.25638 442 GLU A C 1
ATOM 731 O O . GLU A 1 92 ? 2.41733 15.29620 -0.34890 1.000 33.20309 442 GLU A O 1
ATOM 737 N N . ILE A 1 93 ? 4.49983 14.84660 0.39148 1.000 34.74210 443 ILE A N 1
ATOM 738 C CA . ILE A 1 93 ? 4.39025 15.59913 1.63360 1.000 34.05051 443 ILE A CA 1
ATOM 739 C C . ILE A 1 93 ? 5.57123 16.55669 1.67823 1.000 38.95032 443 ILE A C 1
ATOM 740 O O . ILE A 1 93 ? 6.71692 16.12193 1.84869 1.000 34.21230 443 ILE A O 1
ATOM 745 N N . ASP A 1 94 ? 5.30726 17.85061 1.51770 1.000 36.27589 444 ASP A N 1
ATOM 746 C CA . ASP A 1 94 ? 6.40383 18.79406 1.64964 1.000 44.20562 444 ASP A CA 1
ATOM 747 C C . ASP A 1 94 ? 6.70626 19.04019 3.12771 1.000 36.29108 444 ASP A C 1
ATOM 748 O O . ASP A 1 94 ? 5.99960 18.56796 4.02241 1.000 40.79118 444 ASP A O 1
ATOM 753 N N . LYS A 1 95 ? 7.78507 19.78638 3.37532 1.000 41.11415 445 LYS A N 1
ATOM 754 C CA . LYS A 1 95 ? 8.27427 19.96523 4.74007 1.000 43.63186 445 LYS A CA 1
ATOM 755 C C . LYS A 1 95 ? 7.21645 20.60562 5.62962 1.000 42.29267 445 LYS A C 1
ATOM 756 O O . LYS A 1 95 ? 7.00814 20.17884 6.77441 1.000 47.78012 445 LYS A O 1
ATOM 762 N N . GLU A 1 96 ? 6.53509 21.62877 5.11277 1.000 38.24855 446 GLU A N 1
ATOM 763 C CA . GLU A 1 96 ? 5.50101 22.31572 5.88011 1.000 41.73135 446 GLU A CA 1
ATOM 764 C C . GLU A 1 96 ? 4.37331 21.36362 6.26275 1.000 38.25237 446 GLU A C 1
ATOM 765 O O . GLU A 1 96 ? 3.93802 21.32589 7.42204 1.000 37.85514 446 GLU A O 1
ATOM 771 N N . THR A 1 97 ? 3.89271 20.57636 5.29828 1.000 39.55375 447 THR A N 1
ATOM 772 C CA . THR A 1 97 ? 2.83327 19.61659 5.59082 1.000 38.68491 447 THR A CA 1
ATOM 773 C C . THR A 1 97 ? 3.31759 18.53926 6.55290 1.000 35.14342 447 THR A C 1
ATOM 774 O O . THR A 1 97 ? 2.55622 18.08019 7.40991 1.000 31.99536 447 THR A O 1
ATOM 778 N N . GLU A 1 98 ? 4.57992 18.12309 6.42162 1.000 33.13317 448 GLU A N 1
ATOM 779 C CA . GLU A 1 98 ? 5.14506 17.13793 7.33740 1.000 33.60993 448 GLU A CA 1
ATOM 780 C C . GLU A 1 98 ? 5.11593 17.64773 8.77302 1.000 37.96758 448 GLU A C 1
ATOM 781 O O . GLU A 1 98 ? 4.70882 16.92852 9.69526 1.000 35.22965 448 GLU A O 1
ATOM 787 N N . GLN A 1 99 ? 5.53180 18.89991 8.97735 1.000 37.21574 449 GLN A N 1
ATOM 788 C CA . GLN A 1 99 ? 5.50731 19.47371 10.31930 1.000 38.30401 449 GLN A CA 1
ATOM 789 C C . GLN A 1 99 ? 4.08101 19.62700 10.83277 1.000 40.21500 449 GLN A C 1
ATOM 790 O O . GLN A 1 99 ? 3.80505 19.36565 12.01232 1.000 38.90461 449 GLN A O 1
ATOM 796 N N . ILE A 1 100 ? 3.15908 20.04988 9.96365 1.000 35.72569 450 ILE A N 1
ATOM 797 C CA . ILE A 1 100 ? 1.76477 20.18045 10.38004 1.000 35.07230 450 ILE A CA 1
ATOM 798 C C . ILE A 1 100 ? 1.21636 18.83168 10.82786 1.000 41.80873 450 ILE A C 1
ATOM 799 O O . ILE A 1 100 ? 0.51818 18.73345 11.84495 1.000 40.95239 450 ILE A O 1
ATOM 804 N N . ILE A 1 101 ? 1.53498 17.77066 10.08522 1.000 39.34911 451 ILE A N 1
ATOM 805 C CA . ILE A 1 101 ? 1.07851 16.43375 10.45434 1.000 35.51831 451 ILE A CA 1
ATOM 806 C C . ILE A 1 101 ? 1.67376 16.02126 11.79485 1.000 35.62971 451 ILE A C 1
ATOM 807 O O . ILE A 1 101 ? 0.97103 15.51319 12.67851 1.000 34.89902 451 ILE A O 1
ATOM 812 N N . GLU A 1 102 ? 2.98177 16.23503 11.96476 1.000 35.37395 452 GLU A N 1
ATOM 813 C CA . GLU A 1 102 ? 3.63931 15.82055 13.20072 1.000 40.84104 452 GLU A CA 1
ATOM 814 C C . GLU A 1 102 ? 3.04945 16.53556 14.41006 1.000 40.49813 452 GLU A C 1
ATOM 815 O O . GLU A 1 102 ? 2.89818 15.93544 15.48074 1.000 42.41383 452 GLU A O 1
ATOM 821 N N . ARG A 1 103 ? 2.69529 17.81386 14.25845 1.000 41.54052 453 ARG A N 1
ATOM 822 C CA . ARG A 1 103 ? 2.09344 18.53787 15.37595 1.000 41.55030 453 ARG A CA 1
ATOM 823 C C . ARG A 1 103 ? 0.65770 18.08657 15.61995 1.000 44.12434 453 ARG A C 1
ATOM 824 O O . ARG A 1 103 ? 0.25855 17.84367 16.76487 1.000 40.47795 453 ARG A O 1
ATOM 832 N N . LYS A 1 104 ? -0.13525 17.96453 14.55380 1.000 43.32053 454 LYS A N 1
ATOM 833 C CA . LYS A 1 104 ? -1.55615 17.68209 14.71611 1.000 42.37010 454 LYS A CA 1
ATOM 834 C C . LYS A 1 104 ? -1.80107 16.27252 15.23697 1.000 41.80000 454 LYS A C 1
ATOM 835 O O . LYS A 1 104 ? -2.74697 16.05314 16.00123 1.000 40.77360 454 LYS A O 1
ATOM 841 N N . PHE A 1 105 ? -0.96713 15.31071 14.84662 1.000 35.10168 455 PHE A N 1
ATOM 842 C CA . PHE A 1 105 ? -1.18712 13.91728 15.20397 1.000 41.61305 455 PHE A CA 1
ATOM 843 C C . PHE A 1 105 ? -0.27802 13.42559 16.32158 1.000 40.58457 455 PHE A C 1
ATOM 844 O O . PHE A 1 105 ? -0.44530 12.28558 16.76924 1.000 36.61817 455 PHE A O 1
ATOM 852 N N . ASN A 1 106 ? 0.66778 14.24897 16.77831 1.000 41.53812 456 ASN A N 1
ATOM 853 C CA . ASN A 1 106 ? 1.65023 13.85932 17.79121 1.000 42.45983 456 ASN A CA 1
ATOM 854 C C . ASN A 1 106 ? 2.39932 12.59758 17.35712 1.000 39.46602 456 ASN A C 1
ATOM 855 O O . ASN A 1 106 ? 2.39648 11.56343 18.02768 1.000 45.50485 456 ASN A O 1
ATOM 860 N N . VAL A 1 107 ? 3.03187 12.70254 16.19119 1.000 42.53288 457 VAL A N 1
ATOM 861 C CA . VAL A 1 107 ? 3.79373 11.61610 15.59405 1.000 37.88056 457 VAL A CA 1
ATOM 862 C C . VAL A 1 107 ? 5.09576 12.19426 15.05991 1.000 36.42496 457 VAL A C 1
ATOM 863 O O . VAL A 1 107 ? 5.25655 13.40873 14.93085 1.000 38.42531 457 VAL A O 1
ATOM 867 N N . LYS A 1 108 ? 6.03561 11.30518 14.75331 1.000 36.77355 458 LYS A N 1
ATOM 868 C CA . LYS A 1 108 ? 7.25670 11.66486 14.04334 1.000 39.84025 458 LYS A CA 1
ATOM 869 C C . LYS A 1 108 ? 7.23834 10.94375 12.70380 1.000 40.72420 458 LYS A C 1
ATOM 870 O O . LYS A 1 108 ? 7.13333 9.71370 12.66147 1.000 39.40917 458 LYS A O 1
ATOM 876 N N . LEU A 1 109 ? 7.34027 11.70292 11.61690 1.000 39.44775 459 LEU A N 1
ATOM 877 C CA . LEU A 1 109 ? 7.28726 11.13111 10.27959 1.000 34.71754 459 LEU A CA 1
ATOM 878 C C . LEU A 1 109 ? 8.68509 10.86706 9.73637 1.000 36.92338 459 LEU A C 1
ATOM 879 O O . LEU A 1 109 ? 9.59308 11.68873 9.88959 1.000 38.65539 459 LEU A O 1
ATOM 884 N N . LEU A 1 110 ? 8.84649 9.71755 9.08894 1.000 36.09908 460 LEU A N 1
ATOM 885 C CA . LEU A 1 110 ? 9.98024 9.43508 8.22303 1.000 35.40589 460 LEU A CA 1
ATOM 886 C C . LEU A 1 110 ? 9.45985 9.48195 6.79282 1.000 3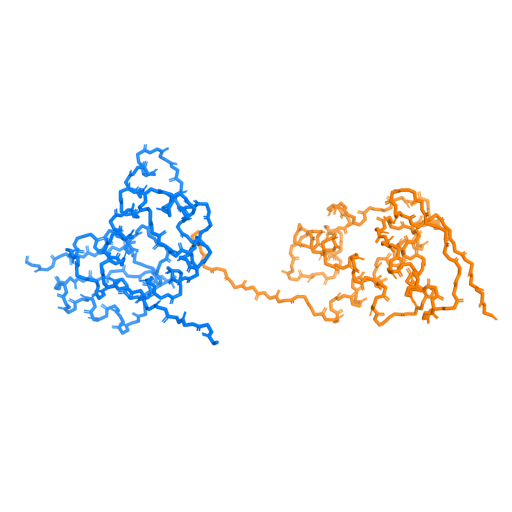7.33245 460 LEU A C 1
ATOM 887 O O . LEU A 1 110 ? 8.70932 8.59053 6.37077 1.000 34.66074 460 LEU A O 1
ATOM 892 N N . VAL A 1 111 ? 9.85506 10.52862 6.07007 1.000 34.42658 461 VAL A N 1
ATOM 893 C CA . VAL A 1 111 ? 9.42030 10.80359 4.70578 1.000 35.37184 461 VAL A CA 1
ATOM 894 C C . VAL A 1 111 ? 10.61216 10.59054 3.78234 1.000 35.22602 461 VAL A C 1
ATOM 895 O O . VAL A 1 111 ? 11.72247 11.04471 4.08079 1.000 37.41870 461 VAL A O 1
ATOM 899 N N . GLY A 1 112 ? 10.38644 9.90385 2.66425 1.000 36.41525 462 GLY A N 1
ATOM 900 C CA . GLY A 1 112 ? 11.46663 9.52751 1.77785 1.000 32.07845 462 GLY A CA 1
ATOM 901 C C . GLY A 1 112 ? 11.91110 10.64454 0.85156 1.000 35.46356 462 GLY A C 1
ATOM 902 O O . GLY A 1 112 ? 11.39266 11.76005 0.86338 1.000 32.67315 462 GLY A O 1
ATOM 903 N N . ILE A 1 113 ? 12.90310 10.31277 0.01944 1.000 36.23453 463 ILE A N 1
ATOM 904 C CA . ILE A 1 113 ? 13.45036 11.26683 -0.94256 1.000 38.91212 463 ILE A CA 1
ATOM 905 C C . ILE A 1 113 ? 12.40815 11.66163 -1.97973 1.000 39.82499 463 ILE A C 1
ATOM 906 O O . ILE A 1 113 ? 12.43653 12.78266 -2.50340 1.000 39.70343 463 ILE A O 1
ATOM 911 N N . ASP A 1 114 ? 11.47095 10.76772 -2.28746 1.000 35.97392 464 ASP A N 1
ATOM 912 C CA . ASP A 1 114 ? 10.35617 11.10556 -3.16271 1.000 42.21490 464 ASP A CA 1
ATOM 913 C C . ASP A 1 114 ? 9.26211 11.88806 -2.44598 1.000 36.96805 464 ASP A C 1
ATOM 914 O O . ASP A 1 114 ? 8.17915 12.06813 -3.01236 1.000 38.54108 464 ASP A O 1
ATOM 919 N N . ARG A 1 115 ? 9.52225 12.34428 -1.22035 1.000 39.72821 465 ARG A N 1
ATOM 920 C CA . ARG A 1 115 ? 8.56238 13.07303 -0.38946 1.000 38.44966 465 ARG A CA 1
ATOM 921 C C . ARG A 1 115 ? 7.28798 12.27335 -0.12443 1.000 36.26729 465 ARG A C 1
ATOM 922 O O . ARG A 1 115 ? 6.23903 12.85113 0.18231 1.000 36.70129 465 ARG A O 1
ATOM 930 N N . ASN A 1 116 ? 7.35615 10.95147 -0.23762 1.000 35.35479 466 ASN A N 1
ATOM 931 C CA . ASN A 1 116 ? 6.27824 10.07119 0.18368 1.000 35.51797 466 ASN A CA 1
ATOM 932 C C . ASN A 1 116 ? 6.56406 9.54622 1.58464 1.000 37.36776 466 ASN A C 1
ATOM 933 O O . ASN A 1 116 ? 7.72076 9.37502 1.98057 1.000 30.96273 466 ASN A O 1
ATOM 938 N N . LEU A 1 117 ? 5.49319 9.29502 2.33158 1.000 34.40171 467 LEU A N 1
ATOM 939 C CA . LEU A 1 117 ? 5.62594 8.77802 3.68528 1.000 32.22000 467 LEU A CA 1
ATOM 940 C C . LEU A 1 117 ? 6.24036 7.38441 3.66461 1.000 35.12697 467 LEU A C 1
ATOM 941 O O . LEU A 1 117 ? 5.72943 6.47630 3.00433 1.000 42.18952 467 LEU A O 1
ATOM 946 N N . ILE A 1 118 ? 7.35389 7.22167 4.36695 1.000 36.47376 468 ILE A N 1
ATOM 947 C CA . ILE A 1 118 ? 7.91623 5.89680 4.60180 1.000 34.97632 468 ILE A CA 1
ATOM 948 C C . ILE A 1 118 ? 7.31090 5.26035 5.84238 1.000 33.50956 468 ILE A C 1
ATOM 949 O O . ILE A 1 118 ? 6.81211 4.13395 5.78954 1.000 33.44958 468 ILE A O 1
ATOM 954 N N . SER A 1 119 ? 7.32924 5.96730 6.96659 1.000 32.36864 469 SER A N 1
ATOM 955 C CA . SER A 1 119 ? 6.78765 5.40147 8.20146 1.000 37.63154 469 SER A CA 1
ATOM 956 C C . SER A 1 119 ? 6.54362 6.52343 9.20185 1.000 36.73859 469 SER A C 1
ATOM 957 O O . SER A 1 119 ? 6.86153 7.68856 8.95026 1.000 38.09890 469 SER A O 1
ATOM 960 N N . TYR A 1 120 ? 5.96636 6.16276 10.34608 1.000 33.30032 470 TYR A N 1
ATOM 961 C CA . TYR A 1 120 ? 5.79119 7.13650 11.40985 1.000 38.78385 470 TYR A CA 1
ATOM 962 C C . TYR A 1 120 ? 5.84206 6.44011 12.76065 1.000 36.74051 470 TYR A C 1
ATOM 963 O O . TYR A 1 120 ? 5.52232 5.25504 12.88356 1.000 38.81935 470 TYR A O 1
ATOM 972 N N . LYS A 1 121 ? 6.25220 7.19885 13.77165 1.000 40.97967 471 LYS A N 1
ATOM 973 C CA . LYS A 1 121 ? 6.30760 6.73890 15.15376 1.000 42.86116 471 LYS A CA 1
ATOM 974 C C . LYS A 1 121 ? 5.26999 7.51382 15.95044 1.000 42.61056 471 LYS A C 1
ATOM 975 O O . LYS A 1 121 ? 5.26497 8.74987 15.92734 1.000 42.59137 471 LYS A O 1
ATOM 981 N N . LEU A 1 122 ? 4.38841 6.79091 16.63664 1.000 44.93339 472 LEU A N 1
ATOM 982 C CA . LEU A 1 122 ? 3.37860 7.41523 17.48182 1.000 55.35156 472 LEU A CA 1
ATOM 983 C C . LEU A 1 122 ? 4.00572 7.82921 18.80607 1.000 51.16457 472 LEU A C 1
ATOM 984 O O . LEU A 1 122 ? 4.49992 6.98235 19.55757 1.000 58.96341 472 LEU A O 1
ATOM 989 N N . LEU A 1 123 ? 3.97972 9.12659 19.09641 1.000 54.37297 473 LEU A N 1
ATOM 990 C CA . LEU A 1 123 ? 4.57440 9.64292 20.32025 1.000 55.65844 473 LEU A CA 1
ATOM 991 C C . LEU A 1 123 ? 3.59604 9.68536 21.48773 1.000 69.21063 473 LEU A C 1
ATOM 992 O O . LEU A 1 123 ? 4.00234 10.04876 22.59801 1.000 64.84281 473 LEU A O 1
ATOM 997 N N . ASP A 1 124 ? 2.33119 9.32652 21.26480 1.000 69.39500 474 ASP A N 1
ATOM 998 C CA . ASP A 1 124 ? 1.30679 9.33875 22.31022 1.000 65.86952 474 ASP A CA 1
ATOM 999 C C . ASP A 1 124 ? 1.75922 8.58966 23.56065 1.000 71.45827 474 ASP A C 1
ATOM 1000 O O . ASP A 1 124 ? 2.04846 7.39424 23.50452 1.000 74.53372 474 ASP A O 1
ATOM 1776 N N . LYS D 1 2 ? 4.67580 3.80858 -8.97887 1.000 67.44302 352 LYS B N 1
ATOM 1777 C CA . LYS D 1 2 ? 4.75857 4.57278 -7.73990 1.000 69.18718 352 LYS B CA 1
ATOM 1778 C C . LYS D 1 2 ? 5.37218 5.94202 -7.97875 1.000 69.85655 352 LYS B C 1
ATOM 1779 O O . LYS D 1 2 ? 4.88334 6.93993 -7.44160 1.000 71.97971 352 LYS B O 1
ATOM 1785 N N . ARG D 1 3 ? 6.44587 5.98635 -8.77204 1.000 66.30320 353 ARG B N 1
ATOM 1786 C CA . ARG D 1 3 ? 7.13899 7.24801 -8.99603 1.000 70.12544 353 ARG B CA 1
ATOM 1787 C C . ARG D 1 3 ? 6.25705 8.21035 -9.77594 1.000 69.22980 353 ARG B C 1
ATOM 1788 O O . ARG D 1 3 ? 5.76660 7.89029 -10.86157 1.000 72.41993 353 ARG B O 1
ATOM 1796 N N . ILE D 1 4 ? 6.08336 9.40526 -9.22163 1.000 65.43976 354 ILE B N 1
ATOM 1797 C CA . ILE D 1 4 ? 5.41829 10.49646 -9.92099 1.000 59.85417 354 ILE B CA 1
ATOM 1798 C C . ILE D 1 4 ? 6.27149 10.90952 -11.11542 1.000 62.10816 354 ILE B C 1
ATOM 1799 O O . ILE D 1 4 ? 7.44806 11.26106 -10.96908 1.000 67.80019 354 ILE B O 1
ATOM 1804 N N . GLU D 1 5 ? 5.68606 10.85682 -12.30554 1.000 57.28543 355 GLU B N 1
ATOM 1805 C CA . GLU D 1 5 ? 6.40519 11.12471 -13.54115 1.000 53.20853 355 GLU B CA 1
ATOM 1806 C C . GLU D 1 5 ? 6.15397 12.54922 -14.01629 1.000 49.98122 355 GLU B C 1
ATOM 1807 O O . GLU D 1 5 ? 5.06252 13.09504 -13.83748 1.000 51.28213 355 GLU B O 1
ATOM 1813 N N . LYS D 1 6 ? 7.17409 13.15047 -14.61085 1.000 44.25445 356 LYS B N 1
ATOM 1814 C CA . LYS D 1 6 ? 7.01839 14.39751 -15.33888 1.000 47.89939 356 LYS B CA 1
ATOM 1815 C C . LYS D 1 6 ? 6.91174 14.07580 -16.82435 1.000 48.92350 356 LYS B C 1
ATOM 1816 O O . LYS D 1 6 ? 7.45127 13.07152 -17.29562 1.000 49.01852 356 LYS B O 1
ATOM 1822 N N . ARG D 1 7 ? 6.19440 14.92001 -17.55976 1.000 43.85578 357 ARG B N 1
ATOM 1823 C CA . ARG D 1 7 ? 5.95741 14.67843 -18.97634 1.000 40.71457 357 ARG B CA 1
ATOM 1824 C C . ARG D 1 7 ? 6.39922 15.88171 -19.79255 1.000 43.59309 357 ARG B C 1
ATOM 1825 O O . ARG D 1 7 ? 6.11541 17.02928 -19.43435 1.000 44.09151 357 ARG B O 1
ATOM 1833 N N . THR D 1 8 ? 7.09606 15.60642 -20.89094 1.000 46.39475 358 THR B N 1
ATOM 1834 C CA . THR D 1 8 ? 7.58162 16.62767 -21.80837 1.000 38.06863 358 THR B CA 1
ATOM 1835 C C . THR D 1 8 ? 6.87794 16.47142 -23.14929 1.000 41.41879 358 THR B C 1
ATOM 1836 O O . THR D 1 8 ? 6.82148 15.36686 -23.69982 1.000 39.64669 358 THR B O 1
ATOM 1840 N N . LYS D 1 9 ? 6.34992 17.57387 -23.67125 1.000 38.64064 359 LYS B N 1
ATOM 1841 C CA . LYS D 1 9 ? 5.61816 17.53538 -24.92507 1.000 38.57446 359 LYS B CA 1
ATOM 1842 C C . LYS D 1 9 ? 6.56544 17.35130 -26.10794 1.000 42.88599 359 LYS B C 1
ATOM 1843 O O . LYS D 1 9 ? 7.76185 17.65112 -26.04277 1.000 41.85342 359 LYS B O 1
ATOM 1849 N N . PHE D 1 10 ? 6.00841 16.83795 -27.20051 1.000 36.28700 360 PHE B N 1
ATOM 1850 C CA . PHE D 1 10 ? 6.71277 16.80764 -28.47346 1.000 39.88575 360 PHE B CA 1
ATOM 1851 C C . PHE D 1 10 ? 6.60553 18.17626 -29.13287 1.000 37.83471 360 PHE B C 1
ATOM 1852 O O . PHE D 1 10 ? 5.50353 18.70767 -29.30084 1.000 48.80147 360 PHE B O 1
ATOM 1860 N N . THR D 1 11 ? 7.74440 18.74751 -29.50330 1.000 38.07857 361 THR B N 1
ATOM 1861 C CA . THR D 1 11 ? 7.76122 20.07866 -30.08716 1.000 41.50840 361 THR B CA 1
ATOM 1862 C C . THR D 1 11 ? 7.61343 20.00868 -31.60482 1.000 44.10056 361 THR B C 1
ATOM 1863 O O . THR D 1 11 ? 7.72464 18.94790 -32.22275 1.000 42.04591 361 THR B O 1
ATOM 1867 N N . VAL D 1 12 ? 7.34899 21.17084 -32.20510 1.000 42.77096 362 VAL B N 1
ATOM 1868 C CA . VAL D 1 12 ? 7.32351 21.26573 -33.66086 1.000 41.78280 362 VAL B CA 1
ATOM 1869 C C . VAL D 1 12 ? 8.67622 20.86734 -34.23675 1.000 45.80522 362 VAL B C 1
ATOM 1870 O O . VAL D 1 12 ? 8.75676 20.21714 -35.28650 1.000 47.41069 362 VAL B O 1
ATOM 1874 N N . ASP D 1 13 ? 9.75922 21.23269 -33.54694 1.000 47.19685 363 ASP B N 1
ATOM 1875 C CA . ASP D 1 13 ? 11.09140 20.85944 -34.00862 1.000 50.37261 363 ASP B CA 1
ATOM 1876 C C . ASP D 1 13 ? 11.29612 19.35177 -33.93653 1.000 47.74727 363 ASP B C 1
ATOM 1877 O O . ASP D 1 13 ? 11.93232 18.76217 -34.82091 1.000 46.29915 363 ASP B O 1
ATOM 1882 N N . ASP D 1 14 ? 10.77797 18.71341 -32.88259 1.000 43.29352 364 ASP B N 1
ATOM 1883 C CA . ASP D 1 14 ? 10.81211 17.25661 -32.81489 1.000 41.47017 364 ASP B CA 1
ATOM 1884 C C . ASP D 1 14 ? 10.14957 16.64282 -34.03920 1.000 42.03198 364 ASP B C 1
ATOM 1885 O O . ASP D 1 14 ? 10.68380 15.70495 -34.64232 1.000 45.06923 364 ASP B O 1
ATOM 1890 N N . HIS D 1 15 ? 8.99352 17.17949 -34.43460 1.000 37.29294 365 HIS B N 1
ATOM 1891 C CA . HIS D 1 15 ? 8.28476 16.64320 -35.58945 1.000 41.46612 365 HIS B CA 1
ATOM 1892 C C . HIS D 1 15 ? 9.05684 16.88242 -36.87845 1.000 40.60072 365 HIS B C 1
ATOM 1893 O O . HIS D 1 15 ? 9.11886 15.99828 -37.73685 1.000 38.36006 365 HIS B O 1
ATOM 1900 N N . VAL D 1 16 ? 9.64056 18.07107 -37.04054 1.000 43.47807 366 VAL B N 1
ATOM 1901 C CA . VAL D 1 16 ? 10.42278 18.34885 -38.24378 1.000 40.25640 366 VAL B CA 1
ATOM 1902 C C . VAL D 1 16 ? 11.58099 17.36573 -38.35782 1.000 40.44235 366 VAL B C 1
ATOM 1903 O O . VAL D 1 16 ? 11.79060 16.73876 -39.40709 1.000 43.13195 366 VAL B O 1
ATOM 1907 N N . VAL D 1 17 ? 12.34003 17.20503 -37.27057 1.000 37.86546 367 VAL B N 1
ATOM 1908 C CA . VAL D 1 17 ? 13.48480 16.29689 -37.28591 1.000 40.54001 367 VAL B CA 1
ATOM 1909 C C . VAL D 1 17 ? 13.03241 14.87412 -37.59212 1.000 43.34896 367 VAL B C 1
ATOM 1910 O O . VAL D 1 17 ? 13.60540 14.19450 -38.45471 1.000 40.80414 367 VAL B O 1
ATOM 1914 N N . ALA D 1 18 ? 11.98473 14.40787 -36.90480 1.000 33.77988 368 ALA B N 1
ATOM 1915 C CA . ALA D 1 18 ? 11.53846 13.03048 -37.08406 1.000 37.80814 368 ALA B CA 1
ATOM 1916 C C . ALA D 1 18 ? 11.04299 12.78929 -38.50510 1.000 34.11113 368 ALA B C 1
ATOM 1917 O O . ALA D 1 18 ? 11.39204 11.78290 -39.13112 1.000 36.62708 368 ALA B O 1
ATOM 1919 N N . TRP D 1 19 ? 10.23341 13.70824 -39.03602 1.000 31.63056 369 TRP B N 1
ATOM 1920 C CA . TRP D 1 19 ? 9.68349 13.52433 -40.37213 1.000 35.50950 369 TRP B CA 1
ATOM 1921 C C . TRP D 1 19 ? 10.77555 13.55728 -41.43252 1.000 38.16644 369 TRP B C 1
ATOM 1922 O O . TRP D 1 19 ? 10.73841 12.77073 -42.38456 1.000 35.78293 369 TRP B O 1
ATOM 1933 N N . LYS D 1 20 ? 11.75115 14.46265 -41.29695 1.000 36.43505 370 LYS B N 1
ATOM 1934 C CA . LYS D 1 20 ? 12.84083 14.50238 -42.26781 1.000 35.72163 370 LYS B CA 1
ATOM 1935 C C . LYS D 1 20 ? 13.67277 13.22920 -42.20683 1.000 41.94487 370 LYS B C 1
ATOM 1936 O O . LYS D 1 20 ? 14.07874 12.68924 -43.24644 1.000 42.85779 370 LYS B O 1
ATOM 1942 N N . PHE D 1 21 ? 13.93699 12.74237 -40.99293 1.000 34.91082 371 PHE B N 1
ATOM 1943 C CA . PHE D 1 21 ? 14.60835 11.46178 -40.80979 1.000 36.99142 371 PHE B CA 1
ATOM 1944 C C . PHE D 1 21 ? 13.86316 10.34989 -41.54061 1.000 43.95591 371 PHE B C 1
ATOM 1945 O O . PHE D 1 21 ? 14.46028 9.56322 -42.28813 1.000 39.65333 371 PHE B O 1
ATOM 1953 N N . ILE D 1 22 ? 12.54348 10.28927 -41.34296 1.000 41.44630 372 ILE B N 1
ATOM 1954 C CA . ILE D 1 22 ? 11.72614 9.24952 -41.96459 1.000 40.35036 372 ILE B CA 1
ATOM 1955 C C . ILE D 1 22 ? 11.78148 9.35854 -43.48246 1.000 36.73609 372 ILE B C 1
ATOM 1956 O O . ILE D 1 22 ? 11.91431 8.35192 -44.18924 1.000 40.20956 372 ILE B O 1
ATOM 1961 N N . TYR D 1 23 ? 11.68018 10.57961 -44.00682 1.000 33.44678 373 TYR B N 1
ATOM 1962 C CA . TYR D 1 23 ? 11.68733 10.77363 -45.45305 1.000 39.22070 373 TYR B CA 1
ATOM 1963 C C . TYR D 1 23 ? 13.00223 10.30964 -46.06427 1.000 40.66318 373 TYR B C 1
ATOM 1964 O O . TYR D 1 23 ? 13.01690 9.56368 -47.05485 1.000 40.48681 373 TYR B O 1
ATOM 1973 N N . GLU D 1 24 ? 14.12200 10.74999 -45.48495 1.000 46.82721 374 GLU B N 1
ATOM 1974 C CA . GLU D 1 24 ? 15.42360 10.36725 -46.01947 1.000 50.30627 374 GLU B CA 1
ATOM 1975 C C . GLU D 1 24 ? 15.63548 8.86179 -45.93220 1.000 45.68133 374 GLU B C 1
ATOM 1976 O O . GLU D 1 24 ? 16.13121 8.23949 -46.88371 1.000 44.71830 374 GLU B O 1
ATOM 1982 N N . LYS D 1 25 ? 15.25814 8.25322 -44.80377 1.000 39.12303 375 LYS B N 1
ATOM 1983 C CA . LYS D 1 25 ? 15.43004 6.81227 -44.67894 1.000 40.66655 375 LYS B CA 1
ATOM 1984 C C . LYS D 1 25 ? 14.55071 6.05076 -45.66018 1.000 42.34475 375 LYS B C 1
ATOM 1985 O O . LYS D 1 25 ? 14.98081 5.02448 -46.19196 1.000 44.38287 375 LYS B O 1
ATOM 1991 N N . LEU D 1 26 ? 13.33725 6.53979 -45.93278 1.000 35.58702 376 LEU B N 1
ATOM 1992 C CA . LEU D 1 26 ? 12.48759 5.88768 -46.92536 1.000 38.11631 376 LEU B CA 1
ATOM 1993 C C . LEU D 1 26 ? 13.08740 5.98735 -48.32214 1.000 39.22253 376 LEU B C 1
ATOM 1994 O O . LEU D 1 26 ? 13.03698 5.02329 -49.09336 1.000 38.41724 376 LEU B O 1
ATOM 1999 N N . VAL D 1 27 ? 13.65375 7.14560 -48.66857 1.000 42.08890 377 VAL B N 1
ATOM 2000 C CA . VAL D 1 27 ? 14.27524 7.29986 -49.98466 1.000 43.01519 377 VAL B CA 1
ATOM 2001 C C . VAL D 1 27 ? 15.44952 6.33720 -50.13476 1.000 46.96384 377 VAL B C 1
ATOM 2002 O O . VAL D 1 27 ? 15.58203 5.62752 -51.14663 1.000 45.38757 377 VAL B O 1
ATOM 2006 N N . GLU D 1 28 ? 16.31737 6.29285 -49.12065 1.000 43.99688 378 GLU B N 1
ATOM 2007 C CA . GLU D 1 28 ? 17.46773 5.39790 -49.18882 1.000 48.42326 378 GLU B CA 1
ATOM 2008 C C . GLU D 1 28 ? 17.03183 3.93805 -49.21340 1.000 48.47271 378 GLU B C 1
ATOM 2009 O O . GLU D 1 28 ? 17.62138 3.12021 -49.93010 1.000 41.77159 378 GLU B O 1
ATOM 2015 N N . ALA D 1 29 ? 15.99137 3.59448 -48.44838 1.000 41.43490 379 ALA B N 1
ATOM 2016 C CA . ALA D 1 29 ? 15.49381 2.22549 -48.43594 1.000 38.34225 379 ALA B CA 1
ATOM 2017 C C . ALA D 1 29 ? 14.91461 1.83742 -49.78684 1.000 36.30903 379 ALA B C 1
ATOM 2018 O O . ALA D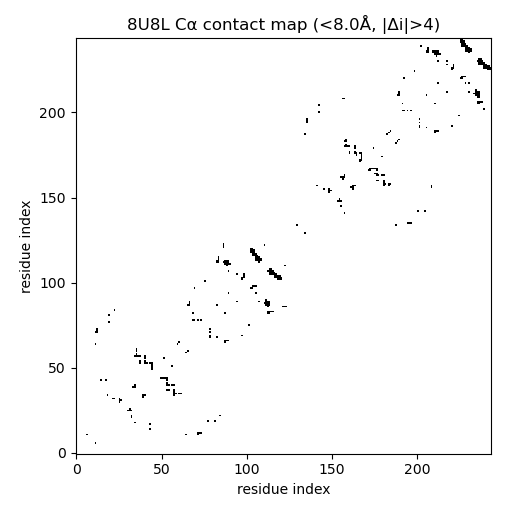 1 29 ? 15.04989 0.68661 -50.21417 1.000 40.15676 379 ALA B O 1
ATOM 2020 N N . ASP D 1 30 ? 14.24893 2.77699 -50.46336 1.000 36.91200 380 ASP B N 1
ATOM 2021 C CA . ASP D 1 30 ? 13.77996 2.51256 -51.81813 1.000 44.73946 380 ASP B CA 1
ATOM 2022 C C . ASP D 1 30 ? 14.94974 2.24317 -52.75129 1.000 48.31311 380 ASP B C 1
ATOM 2023 O O . ASP D 1 30 ? 14.89515 1.32705 -53.58021 1.000 42.38007 380 ASP B O 1
ATOM 2028 N N . LYS D 1 31 ? 16.02191 3.02819 -52.62708 1.000 45.98690 381 LYS B N 1
ATOM 2029 C CA . LYS D 1 31 ? 17.19953 2.77152 -53.45311 1.000 45.36757 381 LYS B CA 1
ATOM 2030 C C . LYS D 1 31 ? 17.80065 1.39796 -53.16092 1.000 44.85903 381 LYS B C 1
ATOM 2031 O O . LYS D 1 31 ? 18.24593 0.70025 -54.07940 1.000 42.86416 381 LYS B O 1
ATOM 2037 N N . GLU D 1 32 ? 17.80505 0.98271 -51.89497 1.000 40.02891 382 GLU B N 1
ATOM 2038 C CA . GLU D 1 32 ? 18.46948 -0.25238 -51.49347 1.000 38.52202 382 GLU B CA 1
ATOM 2039 C C . GLU D 1 32 ? 17.54009 -1.45866 -51.42801 1.000 42.62578 382 GLU B C 1
ATOM 2040 O O . GLU D 1 32 ? 18.02767 -2.58612 -51.28590 1.000 34.84689 382 GLU B O 1
ATOM 2046 N N . GLY D 1 33 ? 16.22796 -1.25890 -51.51226 1.000 41.09433 383 GLY B N 1
ATOM 2047 C CA . GLY D 1 33 ? 15.29009 -2.36018 -51.46537 1.000 34.36932 383 GLY B CA 1
ATOM 2048 C C . GLY D 1 33 ? 14.80981 -2.75959 -50.08743 1.000 34.22302 383 GLY B C 1
ATOM 2049 O O . GLY D 1 33 ? 14.19021 -3.82095 -49.95092 1.000 34.78274 383 GLY B O 1
ATOM 2050 N N . VAL D 1 34 ? 15.06601 -1.96061 -49.06876 1.000 33.90139 384 VAL B N 1
ATOM 2051 C CA . VAL D 1 34 ? 14.61598 -2.28057 -47.71902 1.000 40.53031 384 VAL B CA 1
ATOM 2052 C C . VAL D 1 34 ? 13.21606 -1.72032 -47.52392 1.000 34.61031 384 VAL B C 1
ATOM 2053 O O . VAL D 1 34 ? 12.89378 -0.62957 -48.00885 1.000 40.50963 384 VAL B O 1
ATOM 2057 N N . GLN D 1 35 ? 12.37080 -2.47162 -46.82738 1.000 36.67433 385 GLN B N 1
ATOM 2058 C CA . GLN D 1 35 ? 11.04255 -2.00087 -46.45485 1.000 43.05513 385 GLN B CA 1
ATOM 2059 C C . GLN D 1 35 ? 11.08198 -1.58191 -44.99104 1.000 39.22779 385 GLN B C 1
ATOM 2060 O O . GLN D 1 35 ? 11.21180 -2.42694 -44.09945 1.000 47.83520 385 GLN B O 1
ATOM 2066 N N . LEU D 1 36 ? 10.98612 -0.27933 -44.74764 1.000 42.15954 386 LEU B N 1
ATOM 2067 C CA . LEU D 1 36 ? 10.94025 0.24438 -43.39203 1.000 40.30095 386 LEU B CA 1
ATOM 2068 C C . LEU D 1 36 ? 9.49327 0.38382 -42.94101 1.000 40.47337 386 LEU B C 1
ATOM 2069 O O . LEU D 1 36 ? 8.58972 0.61493 -43.74908 1.000 42.20207 386 LEU B O 1
ATOM 2074 N N . MET D 1 37 ? 9.27889 0.23520 -41.63549 1.000 36.29364 387 MET B N 1
ATOM 2075 C CA . MET D 1 37 ? 7.94033 0.26166 -41.04967 1.000 38.72514 387 MET B CA 1
ATOM 2076 C C . MET D 1 37 ? 7.93869 1.22954 -39.87405 1.000 35.18639 387 MET B C 1
ATOM 2077 O O . MET D 1 37 ? 8.22068 0.84301 -38.73172 1.000 33.16974 387 MET B O 1
ATOM 2082 N N . PRO D 1 38 ? 7.63053 2.50692 -40.12168 1.000 35.19007 388 PRO B N 1
ATOM 2083 C CA . PRO D 1 38 ? 7.67972 3.50157 -39.03751 1.000 33.91534 388 PRO B CA 1
ATOM 2084 C C . PRO D 1 38 ? 6.60949 3.31645 -37.97604 1.000 37.61569 388 PRO B C 1
ATOM 2085 O O . PRO D 1 38 ? 6.75204 3.87628 -36.88157 1.000 37.19329 388 PRO B O 1
ATOM 2089 N N . LYS D 1 39 ? 5.54653 2.56665 -38.25421 1.000 32.92355 389 LYS B N 1
ATOM 2090 C CA . LYS D 1 39 ? 4.54913 2.26116 -37.23819 1.000 38.09681 389 LYS B CA 1
ATOM 2091 C C . LYS D 1 39 ? 4.93174 1.05406 -36.39166 1.000 37.90886 389 LYS B C 1
ATOM 2092 O O . LYS D 1 39 ? 4.17253 0.67784 -35.49351 1.000 41.12986 389 LYS B O 1
ATOM 2098 N N . GLY D 1 40 ? 6.08273 0.44420 -36.65621 1.000 39.23685 390 GLY B N 1
ATOM 2099 C CA . GLY D 1 40 ? 6.64017 -0.57473 -35.79589 1.000 40.39443 390 GLY B CA 1
ATOM 2100 C C . GLY D 1 40 ? 7.46413 0.05086 -34.69401 1.000 41.31364 390 GLY B C 1
ATOM 2101 O O . GLY D 1 40 ? 7.32250 1.23254 -34.36569 1.000 40.39095 390 GLY B O 1
ATOM 2102 N N . ILE D 1 41 ? 8.36135 -0.75001 -34.12844 1.000 46.16771 391 ILE B N 1
ATOM 2103 C CA . ILE D 1 41 ? 9.16953 -0.26372 -33.01725 1.000 42.50557 391 ILE B CA 1
ATOM 2104 C C . ILE D 1 41 ? 10.65600 -0.32547 -33.35918 1.000 43.00320 391 ILE B C 1
ATOM 2105 O O . ILE D 1 41 ? 11.46031 0.45567 -32.83376 1.000 40.54848 391 ILE B O 1
ATOM 2110 N N . ALA D 1 42 ? 11.03106 -1.24249 -34.25697 1.000 45.39800 392 ALA B N 1
ATOM 2111 C CA . ALA D 1 42 ? 12.43485 -1.37102 -34.64386 1.000 41.99215 392 ALA B CA 1
ATOM 2112 C C . ALA D 1 42 ? 12.95252 -0.08819 -35.28063 1.000 39.13632 392 ALA B C 1
ATOM 2113 O O . ALA D 1 42 ? 14.05287 0.38168 -34.95239 1.000 44.88577 392 ALA B O 1
ATOM 2115 N N . PHE D 1 43 ? 12.16809 0.49088 -36.19406 1.000 37.33190 393 PHE B N 1
ATOM 2116 C CA . PHE D 1 43 ? 12.51022 1.78707 -36.76711 1.000 38.14483 393 PHE B CA 1
ATOM 2117 C C . PHE D 1 43 ? 12.81739 2.80619 -35.68118 1.000 40.47023 393 PHE B C 1
ATOM 2118 O O . PHE D 1 43 ? 13.77397 3.57963 -35.79572 1.000 43.39943 393 PHE B O 1
ATOM 2126 N N . TRP D 1 44 ? 12.02428 2.81553 -34.60760 1.000 39.65244 394 TRP B N 1
ATOM 2127 C CA . TRP D 1 44 ? 12.20985 3.83869 -33.58733 1.000 39.07988 394 TRP B CA 1
ATOM 2128 C C . TRP D 1 44 ? 13.29377 3.46055 -32.59100 1.000 39.36714 394 TRP B C 1
ATOM 2129 O O . TRP D 1 44 ? 13.92128 4.35083 -32.01437 1.000 45.80865 394 TRP B O 1
ATOM 2140 N N . ASN D 1 45 ? 13.55614 2.16681 -32.39439 1.000 38.16924 395 ASN B N 1
ATOM 2141 C CA . ASN D 1 45 ? 14.80262 1.77831 -31.74016 1.000 40.63690 395 ASN B CA 1
ATOM 2142 C C . ASN D 1 45 ? 15.99474 2.40708 -32.45442 1.000 48.47632 395 ASN B C 1
ATOM 2143 O O . ASN D 1 45 ? 16.84631 3.05732 -31.83024 1.000 50.99938 395 ASN B O 1
ATOM 2148 N N . ASP D 1 46 ? 16.04517 2.25403 -33.78217 1.000 52.17829 396 ASP B N 1
ATOM 2149 C CA . ASP D 1 46 ? 17.15373 2.82142 -34.54391 1.000 51.38293 396 ASP B CA 1
ATOM 2150 C C . ASP D 1 46 ? 17.15865 4.34532 -34.47672 1.000 52.52252 396 ASP B C 1
ATOM 2151 O O . ASP D 1 46 ? 18.22311 4.96485 -34.36902 1.000 50.72769 396 ASP B O 1
ATOM 2156 N N . PHE D 1 47 ? 15.98085 4.96760 -34.56210 1.000 45.76844 397 PHE B N 1
ATOM 2157 C CA . PHE D 1 47 ? 15.90786 6.42414 -34.49644 1.000 45.86458 397 PHE B CA 1
ATOM 2158 C C . PHE D 1 47 ? 16.42408 6.94004 -33.16098 1.000 48.87422 397 PHE B C 1
ATOM 2159 O O . PHE D 1 47 ? 17.18378 7.91572 -33.11332 1.000 49.65738 397 PHE B O 1
ATOM 2167 N N . VAL D 1 48 ? 16.01624 6.29934 -32.06401 1.000 49.75870 398 VAL B N 1
ATOM 2168 C CA . VAL D 1 48 ? 16.44095 6.73002 -30.73769 1.000 48.74620 398 VAL B CA 1
ATOM 2169 C C . VAL D 1 48 ? 17.94097 6.53645 -30.56926 1.000 54.58900 398 VAL B C 1
ATOM 2170 O O . VAL D 1 48 ? 18.62295 7.37687 -29.97247 1.000 54.47879 398 VAL B O 1
ATOM 2174 N N . ARG D 1 49 ? 18.48476 5.43485 -31.09750 1.000 56.49506 399 ARG B N 1
ATOM 2175 C CA . ARG D 1 49 ? 19.93190 5.24539 -31.01536 1.000 56.81622 399 ARG B CA 1
ATOM 2176 C C . ARG D 1 49 ? 20.68048 6.30338 -31.82064 1.000 53.71874 399 ARG B C 1
ATOM 2177 O O . ARG D 1 49 ? 21.67479 6.86333 -31.34480 1.000 61.84678 399 ARG B O 1
ATOM 2185 N N . VAL D 1 50 ? 20.21320 6.59880 -33.03488 1.000 52.80506 400 VAL B N 1
ATOM 2186 C CA . VAL D 1 50 ? 20.95470 7.48596 -33.92745 1.000 52.63267 400 VAL B CA 1
ATOM 2187 C C . VAL D 1 50 ? 20.88603 8.92766 -33.43760 1.000 55.19389 400 VAL B C 1
ATOM 2188 O O . VAL D 1 50 ? 21.91223 9.60599 -33.31458 1.000 56.32589 400 VAL B O 1
ATOM 2192 N N . THR D 1 51 ? 19.67928 9.42217 -33.15969 1.000 55.86315 401 THR B N 1
ATOM 2193 C CA . THR D 1 51 ? 19.52214 10.79413 -32.69554 1.000 52.54257 401 THR B CA 1
ATOM 2194 C C . THR D 1 51 ? 19.81927 10.95640 -31.21031 1.000 54.57553 401 THR B C 1
ATOM 2195 O O . THR D 1 51 ? 19.90659 12.09520 -30.73777 1.000 62.37558 401 THR B O 1
ATOM 2199 N N . ARG D 1 52 ? 19.99098 9.85476 -30.47833 1.000 57.42724 402 ARG B N 1
ATOM 2200 C CA . ARG D 1 52 ? 20.15442 9.87377 -29.02309 1.000 62.11398 402 ARG B CA 1
ATOM 2201 C C . ARG D 1 52 ? 19.05627 10.70364 -28.36176 1.000 64.30773 402 ARG B C 1
ATOM 2202 O O . ARG D 1 52 ? 19.31089 11.58722 -27.54088 1.000 69.03292 402 ARG B O 1
ATOM 2210 N N . SER D 1 53 ? 17.81548 10.40614 -28.73881 1.000 62.41258 403 SER B N 1
ATOM 2211 C CA . SER D 1 53 ? 16.66431 11.09810 -28.18193 1.000 54.62960 403 SER B CA 1
ATOM 2212 C C . SER D 1 53 ? 16.48651 10.75276 -26.70819 1.000 54.46038 403 SER B C 1
ATOM 2213 O O . SER D 1 53 ? 16.85286 9.66738 -26.24928 1.000 51.58777 403 SER B O 1
ATOM 2216 N N . SER D 1 54 ? 15.91719 11.69942 -25.96294 1.000 51.71805 404 SER B N 1
ATOM 2217 C CA . SER D 1 54 ? 15.59550 11.47766 -24.56018 1.000 55.75517 404 SER B CA 1
ATOM 2218 C C . SER D 1 54 ? 14.32763 10.65616 -24.36904 1.000 54.10036 404 SER B C 1
ATOM 2219 O O . SER D 1 54 ? 14.06351 10.20581 -23.24885 1.000 43.60531 404 SER B O 1
ATOM 2222 N N . LYS D 1 55 ? 13.54808 10.44908 -25.42634 1.000 45.16060 405 LYS B N 1
ATOM 2223 C CA . LYS D 1 55 ? 12.30460 9.69697 -25.36361 1.000 42.17466 405 LYS B CA 1
ATOM 2224 C C . LYS D 1 55 ? 12.52541 8.26153 -25.82549 1.000 42.93888 405 LYS B C 1
ATOM 2225 O O . LYS D 1 55 ? 13.40602 7.98126 -26.64182 1.000 45.66676 405 LYS B O 1
ATOM 2231 N N . SER D 1 56 ? 11.70878 7.35353 -25.29711 1.000 36.46886 406 SER B N 1
ATOM 2232 C CA . SER D 1 56 ? 11.84915 5.93800 -25.59787 1.000 37.23044 406 SER B CA 1
ATOM 2233 C C . SER D 1 56 ? 11.31797 5.61656 -26.99178 1.000 42.24903 406 SER B C 1
ATOM 2234 O O . SER D 1 56 ? 10.59789 6.40237 -27.61346 1.000 40.70979 406 SER B O 1
ATOM 2237 N N . ALA D 1 57 ? 11.67748 4.42627 -27.47573 1.000 41.05189 407 ALA B N 1
ATOM 2238 C CA . ALA D 1 57 ? 11.23163 4.01036 -28.79991 1.000 40.49157 407 ALA B CA 1
ATOM 2239 C C . ALA D 1 57 ? 9.74254 3.69530 -28.80549 1.000 35.32071 407 ALA B C 1
ATOM 2240 O O . ALA D 1 57 ? 9.04094 4.01504 -29.76951 1.000 29.87877 407 ALA B O 1
ATOM 2242 N N . THR D 1 58 ? 9.23750 3.07619 -27.73782 1.000 37.63195 408 THR B N 1
ATOM 2243 C CA . THR D 1 58 ? 7.81248 2.76610 -27.68961 1.000 40.15056 408 THR B CA 1
ATOM 2244 C C . THR D 1 58 ? 6.97565 4.04179 -27.62364 1.000 35.35858 408 THR B C 1
ATOM 2245 O O . THR D 1 58 ? 5.93502 4.14669 -28.28966 1.000 40.65002 408 THR B O 1
ATOM 2249 N N . ASN D 1 59 ? 7.44080 5.03664 -26.86418 1.000 36.80995 409 ASN B N 1
ATOM 2250 C CA . ASN D 1 59 ? 6.77416 6.33340 -26.82730 1.000 38.95349 409 ASN B CA 1
ATOM 2251 C C . ASN D 1 59 ? 6.75528 6.97069 -28.21066 1.000 34.36913 409 ASN B C 1
ATOM 2252 O O . ASN D 1 59 ? 5.71732 7.46702 -28.66367 1.000 32.22220 409 ASN B O 1
ATOM 2257 N N . TRP D 1 60 ? 7.90269 6.96146 -28.89712 1.000 33.12171 410 TRP B N 1
ATOM 2258 C CA . TRP D 1 60 ? 7.97940 7.54060 -30.23553 1.000 32.09760 410 TRP B CA 1
ATOM 2259 C C . TRP D 1 60 ? 7.04377 6.82917 -31.20056 1.000 34.66137 410 TRP B C 1
ATOM 2260 O O . TRP D 1 60 ? 6.37909 7.47335 -32.01620 1.000 34.45340 410 TRP B O 1
ATOM 2271 N N . SER D 1 61 ? 6.98814 5.49864 -31.13236 1.000 34.25151 411 SER B N 1
ATOM 2272 C CA . SER D 1 61 ? 6.12436 4.74159 -32.03218 1.000 32.60382 411 SER B CA 1
ATOM 2273 C C . SER D 1 61 ? 4.66031 5.09888 -31.80994 1.000 31.22919 411 SER B C 1
ATOM 2274 O O . SER D 1 61 ? 3.92793 5.41173 -32.76161 1.000 29.40486 411 SER B O 1
ATOM 2277 N N . SER D 1 62 ? 4.22250 5.06688 -30.54734 1.000 29.36110 412 SER B N 1
ATOM 2278 C CA . SER D 1 62 ? 2.84291 5.41909 -30.22366 1.000 28.43967 412 SER B CA 1
ATOM 2279 C C . SER D 1 62 ? 2.51735 6.83977 -30.67324 1.000 29.59556 412 SER B C 1
ATOM 2280 O O . SER D 1 62 ? 1.46647 7.08977 -31.27825 1.000 33.90507 412 SER B O 1
ATOM 2283 N N . HIS D 1 63 ? 3.41832 7.78634 -30.39470 1.000 28.01862 413 HIS B N 1
ATOM 2284 C CA . HIS D 1 63 ? 3.16404 9.18321 -30.73224 1.000 30.42733 413 HIS B CA 1
ATOM 2285 C C . HIS D 1 63 ? 3.12273 9.39770 -32.24139 1.000 30.64905 413 HIS B C 1
ATOM 2286 O O . HIS D 1 63 ? 2.25435 10.11534 -32.75402 1.000 29.62510 413 HIS B O 1
ATOM 2293 N N . PHE D 1 64 ? 4.06698 8.79838 -32.96668 1.000 32.05216 414 PHE B N 1
ATOM 2294 C CA . PHE D 1 64 ? 4.06243 8.88512 -34.42078 1.000 28.27185 414 PHE B CA 1
ATOM 2295 C C . PHE D 1 64 ? 2.75120 8.36764 -34.98944 1.000 26.81222 414 PHE B C 1
ATOM 2296 O O . PHE D 1 64 ? 2.12708 9.01886 -35.83542 1.000 30.88395 414 PHE B O 1
ATOM 2304 N N . ARG D 1 65 ? 2.30713 7.19942 -34.52308 1.000 28.73917 415 ARG B N 1
ATOM 2305 C CA . ARG D 1 65 ? 1.07500 6.63151 -35.05553 1.000 29.02373 415 ARG B CA 1
ATOM 2306 C C . ARG D 1 65 ? -0.13468 7.49577 -34.71401 1.000 35.91294 415 ARG B C 1
ATOM 2307 O O . ARG D 1 65 ? -0.99190 7.73662 -35.57214 1.000 30.65516 415 ARG B O 1
ATOM 2315 N N . LYS D 1 66 ? -0.21312 7.99457 -33.47961 1.000 31.12225 416 LYS B N 1
ATOM 2316 C CA . LYS D 1 66 ? -1.44182 8.63265 -33.02089 1.000 33.29125 416 LYS B CA 1
ATOM 2317 C C . LYS D 1 66 ? -1.50265 10.12860 -33.29876 1.000 26.82566 416 LYS B C 1
ATOM 2318 O O . LYS D 1 66 ? -2.59442 10.65382 -33.53855 1.000 27.63185 416 LYS B O 1
ATOM 2324 N N . ILE D 1 67 ? -0.37581 10.83179 -33.27761 1.000 30.00656 417 ILE B N 1
ATOM 2325 C CA . ILE D 1 67 ? -0.35413 12.28663 -33.38478 1.000 29.63099 417 ILE B CA 1
ATOM 2326 C C . ILE D 1 67 ? 0.28249 12.74467 -34.69344 1.000 30.97845 417 ILE B C 1
ATOM 2327 O O . ILE D 1 67 ? -0.27923 13.57635 -35.40701 1.000 29.53956 417 ILE B O 1
ATOM 2332 N N . MET D 1 68 ? 1.46624 12.22146 -35.01785 1.000 23.54474 418 MET B N 1
ATOM 2333 C CA . MET D 1 68 ? 2.20300 12.73555 -36.16992 1.000 31.31569 418 MET B CA 1
ATOM 2334 C C . MET D 1 68 ? 1.50875 12.38421 -37.48349 1.000 30.22099 418 MET B C 1
ATOM 2335 O O . MET D 1 68 ? 1.37292 13.23677 -38.36971 1.000 32.24566 418 MET B O 1
ATOM 2340 N N . CYS D 1 69 ? 1.06632 11.13332 -37.62985 1.000 31.97968 419 CYS B N 1
ATOM 2341 C CA . CYS D 1 69 ? 0.42237 10.72431 -38.87931 1.000 33.23868 419 CYS B CA 1
ATOM 2342 C C . CYS D 1 69 ? -0.84537 11.51474 -39.17848 1.000 33.40416 419 CYS B C 1
ATOM 2343 O O . CYS D 1 69 ? -0.99590 11.98026 -40.32243 1.000 36.74814 419 CYS B O 1
ATOM 2346 N N . PRO D 1 70 ? -1.78266 11.71320 -38.24298 1.000 30.87010 420 PRO B N 1
ATOM 2347 C CA . PRO D 1 70 ? -2.95773 12.53707 -38.56884 1.000 35.79855 420 PRO B CA 1
ATOM 2348 C C . PRO D 1 70 ? -2.62060 13.98950 -38.86352 1.000 34.16306 420 PRO B C 1
ATOM 2349 O O . PRO D 1 70 ? -3.39282 14.65525 -39.56526 1.000 37.80893 420 PRO B O 1
ATOM 2353 N N . GLY D 1 71 ? -1.49473 14.50026 -38.36799 1.000 31.85906 421 GLY B N 1
ATOM 2354 C CA . GLY D 1 71 ? -1.10145 15.87144 -38.60985 1.000 34.82438 421 GLY B CA 1
ATOM 2355 C C . GLY D 1 71 ? -0.07488 16.09123 -39.70121 1.000 40.24853 421 GLY B C 1
ATOM 2356 O O . GLY D 1 71 ? 0.36199 17.23026 -39.89421 1.000 41.90292 421 GLY B O 1
ATOM 2357 N N . LEU D 1 72 ? 0.32471 15.03859 -40.42147 1.000 34.72091 422 LEU B N 1
ATOM 2358 C CA . LEU D 1 72 ? 1.37670 15.17669 -41.42685 1.000 37.57346 422 LEU B CA 1
ATOM 2359 C C . LEU D 1 72 ? 1.03986 16.23950 -42.46989 1.000 40.06567 422 LEU B C 1
ATOM 2360 O O . LEU D 1 72 ? 1.91471 17.01388 -42.87855 1.000 37.80977 422 LEU B O 1
ATOM 2365 N N . HIS D 1 73 ? -0.21842 16.29772 -42.91464 1.000 36.79721 423 HIS B N 1
ATOM 2366 C CA . HIS D 1 73 ? -0.56469 17.20957 -44.00079 1.000 45.17875 423 HIS B CA 1
ATOM 2367 C C . HIS D 1 73 ? -0.52186 18.67576 -43.58348 1.000 44.77817 423 HIS B C 1
ATOM 2368 O O . HIS D 1 73 ? -0.54167 19.54988 -44.45711 1.000 49.35045 423 HIS B O 1
ATOM 2375 N N . GLU D 1 74 ? -0.45159 18.96504 -42.28588 1.000 43.91699 424 GLU B N 1
ATOM 2376 C CA . GLU D 1 74 ? -0.31539 20.32726 -41.78887 1.000 48.68311 424 GLU B CA 1
ATOM 2377 C C . GLU D 1 74 ? 1.11166 20.67183 -41.38548 1.000 43.74786 424 GLU B C 1
ATOM 2378 O O . GLU D 1 74 ? 1.34850 21.77061 -40.87433 1.000 47.91385 424 GLU B O 1
ATOM 2384 N N . MET D 1 75 ? 2.06065 19.76642 -41.60361 1.000 40.38120 425 MET B N 1
ATOM 2385 C CA . MET D 1 75 ? 3.43537 20.00150 -41.19630 1.000 41.54715 425 MET B CA 1
ATOM 2386 C C . MET D 1 75 ? 4.07341 21.11274 -42.02843 1.000 48.05102 425 MET B C 1
ATOM 2387 O O . MET D 1 75 ? 3.78010 21.26050 -43.21889 1.000 43.50423 425 MET B O 1
ATOM 2392 N N . PRO D 1 76 ? 4.95585 21.90723 -41.42519 1.000 44.99181 426 PRO B N 1
ATOM 2393 C CA . PRO D 1 76 ? 5.72283 22.88115 -42.21091 1.000 45.49489 426 PRO B CA 1
ATOM 2394 C C . PRO D 1 76 ? 6.79661 22.20208 -43.04525 1.000 46.23497 426 PRO B C 1
ATOM 2395 O O . PRO D 1 76 ? 7.99415 22.37128 -42.79525 1.000 44.04121 426 PRO B O 1
ATOM 2399 N N . LEU D 1 77 ? 6.37040 21.41549 -44.02951 1.000 40.81114 427 LEU B N 1
ATOM 2400 C CA . LEU D 1 77 ? 7.26916 20.71143 -44.92817 1.000 43.13964 427 LEU B CA 1
ATOM 2401 C C . LEU D 1 77 ? 6.82443 20.95934 -46.36026 1.000 45.88685 427 LEU B C 1
ATOM 2402 O O . LEU D 1 77 ? 5.68992 21.37272 -46.61366 1.000 46.13723 427 LEU B O 1
ATOM 2407 N N . HIS D 1 78 ? 7.73365 20.69957 -47.29785 1.000 42.63610 428 HIS B N 1
ATOM 2408 C CA . HIS D 1 78 ? 7.39719 20.82731 -48.70883 1.000 45.15430 428 HIS B CA 1
ATOM 2409 C C . HIS D 1 78 ? 6.28372 19.85164 -49.06711 1.000 44.52683 428 HIS B C 1
ATOM 2410 O O . HIS D 1 78 ? 6.24922 18.71857 -48.57790 1.000 46.15472 428 HIS B O 1
ATOM 2417 N N . LYS D 1 79 ? 5.36377 20.29902 -49.92744 1.000 44.59612 429 LYS B N 1
ATOM 2418 C CA . LYS D 1 79 ? 4.18811 19.48647 -50.22433 1.000 44.99073 429 LYS B CA 1
ATOM 2419 C C . LYS D 1 79 ? 4.55809 18.18327 -50.91985 1.000 45.24654 429 LYS B C 1
ATOM 2420 O O . LYS D 1 79 ? 3.87669 17.17006 -50.73050 1.000 44.57590 429 LYS B O 1
ATOM 2426 N N . LYS D 1 80 ? 5.62948 18.18003 -51.71782 1.000 45.91544 430 LYS B N 1
ATOM 2427 C CA . LYS D 1 80 ? 6.06675 16.93569 -52.34516 1.000 47.50462 430 LYS B CA 1
ATOM 2428 C C . LYS D 1 80 ? 6.53262 15.92808 -51.30177 1.000 39.72250 430 LYS B C 1
ATOM 2429 O O . LYS D 1 80 ? 6.24069 14.73090 -51.41276 1.000 43.53351 430 LYS B O 1
ATOM 2435 N N . THR D 1 81 ? 7.25045 16.39635 -50.27819 1.000 41.03279 431 THR B N 1
ATOM 2436 C CA . THR D 1 81 ? 7.64622 15.52084 -49.17978 1.000 41.92843 431 THR B CA 1
ATOM 2437 C C . THR D 1 81 ? 6.42285 14.93975 -48.48242 1.000 37.73289 431 THR B C 1
ATOM 2438 O O . THR D 1 81 ? 6.36010 13.73371 -48.20569 1.000 38.86383 431 THR B O 1
ATOM 2442 N N . ILE D 1 82 ? 5.43663 15.79307 -48.19477 1.000 40.38431 432 ILE B N 1
ATOM 2443 C CA . ILE D 1 82 ? 4.21774 15.34746 -47.52825 1.000 36.80368 432 ILE B CA 1
ATOM 2444 C C . ILE D 1 82 ? 3.50749 14.29191 -48.36317 1.000 40.23017 432 ILE B C 1
ATOM 2445 O O . ILE D 1 82 ? 3.04728 13.27100 -47.83835 1.000 38.21156 432 ILE B O 1
ATOM 2450 N N . LEU D 1 83 ? 3.40954 14.51807 -49.67428 1.000 36.58081 433 LEU B N 1
ATOM 2451 C CA . LEU D 1 83 ? 2.70471 13.57303 -50.53224 1.000 38.35284 433 LEU B CA 1
ATOM 2452 C C . LEU D 1 83 ? 3.44944 12.24715 -50.62510 1.000 38.28496 433 LEU B C 1
ATOM 2453 O O .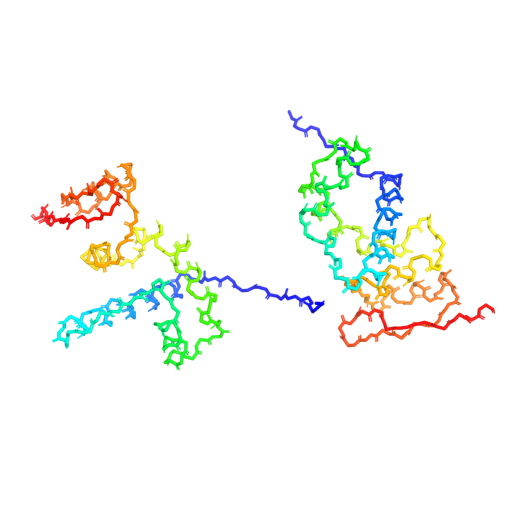 LEU D 1 83 ? 2.82795 11.17821 -50.58053 1.000 36.02375 433 LEU B O 1
ATOM 2458 N N . TYR D 1 84 ? 4.77875 12.29288 -50.74751 1.000 37.93190 434 TYR B N 1
ATOM 2459 C CA . TYR D 1 84 ? 5.56584 11.06324 -50.73885 1.000 37.30223 434 TYR B CA 1
ATOM 2460 C C . TYR D 1 84 ? 5.33384 10.27548 -49.45306 1.000 36.74898 434 TYR B C 1
ATOM 2461 O O . TYR D 1 84 ? 5.13014 9.05416 -49.48394 1.000 36.90116 434 TYR B O 1
ATOM 2470 N N . LEU D 1 85 ? 5.34729 10.96587 -48.30904 1.000 36.24432 435 LEU B N 1
ATOM 2471 C CA . LEU D 1 85 ? 5.16339 10.28174 -47.03153 1.000 35.35775 435 LEU B CA 1
ATOM 2472 C C . LEU D 1 85 ? 3.76400 9.68807 -46.91550 1.000 34.90416 435 LEU B C 1
ATOM 2473 O O . LEU D 1 85 ? 3.59966 8.54501 -46.46495 1.000 33.91885 435 LEU B O 1
ATOM 2478 N N . LEU D 1 86 ? 2.74366 10.44893 -47.32403 1.000 30.60994 436 LEU B N 1
ATOM 2479 C CA . LEU D 1 86 ? 1.37339 9.94551 -47.28986 1.000 37.66457 436 LEU B CA 1
ATOM 2480 C C . LEU D 1 86 ? 1.21348 8.72144 -48.17829 1.000 37.19475 436 LEU B C 1
ATOM 2481 O O . LEU D 1 86 ? 0.50270 7.77380 -47.82286 1.000 35.39331 436 LEU B O 1
ATOM 2486 N N . LYS D 1 87 ? 1.86697 8.72432 -49.34111 1.000 38.73784 437 LYS B N 1
ATOM 2487 C CA . LYS D 1 87 ? 1.72676 7.60707 -50.26571 1.000 38.89437 437 LYS B CA 1
ATOM 2488 C C . LYS D 1 87 ? 2.48929 6.37771 -49.79209 1.000 36.84964 437 LYS B C 1
ATOM 2489 O O . LYS D 1 87 ? 2.06368 5.24856 -50.05476 1.000 43.06941 437 LYS B O 1
ATOM 2495 N N . ASN D 1 88 ? 3.61571 6.56153 -49.11085 1.000 37.11458 438 ASN B N 1
ATOM 2496 C CA . ASN D 1 88 ? 4.47933 5.43069 -48.81256 1.000 33.33388 438 ASN B CA 1
ATOM 2497 C C . ASN D 1 88 ? 4.40176 4.96147 -47.36732 1.000 39.33804 438 ASN B C 1
ATOM 2498 O O . ASN D 1 88 ? 5.08190 3.99352 -47.01602 1.000 42.84206 438 ASN B O 1
ATOM 2503 N N . ILE D 1 89 ? 3.59685 5.60273 -46.52008 1.000 42.48672 439 ILE B N 1
ATOM 2504 C CA . ILE D 1 89 ? 3.48371 5.18334 -45.13401 1.000 39.27075 439 ILE B CA 1
ATOM 2505 C C . ILE D 1 89 ? 2.14614 4.51248 -44.82340 1.00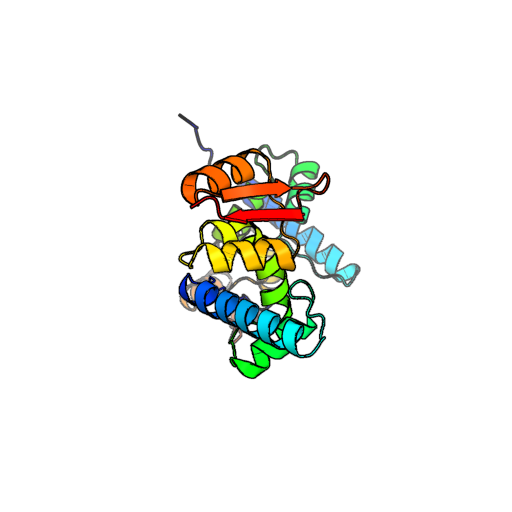0 45.83067 439 ILE B C 1
ATOM 2506 O O . ILE D 1 89 ? 2.10859 3.59212 -43.99783 1.000 51.85366 439 ILE B O 1
ATOM 2511 N N . GLY D 1 90 ? 1.06012 4.90882 -45.47864 1.000 38.03824 440 GLY B N 1
ATOM 2512 C CA . GLY D 1 90 ? -0.22494 4.31789 -45.16113 1.000 41.08797 440 GLY B CA 1
ATOM 2513 C C . GLY D 1 90 ? -0.93346 5.08062 -44.06359 1.000 42.94252 440 GLY B C 1
ATOM 2514 O O . GLY D 1 90 ? -1.23210 4.53694 -42.99599 1.000 41.95164 440 GLY B O 1
ATOM 2515 N N . ILE D 1 91 ? -1.20148 6.35429 -44.32904 1.000 40.42210 441 ILE B N 1
ATOM 2516 C CA . ILE D 1 91 ? -1.82563 7.26393 -43.38008 1.000 35.02710 441 ILE B CA 1
ATOM 2517 C C . ILE D 1 91 ? -3.23343 7.55985 -43.86761 1.000 37.96290 441 ILE B C 1
ATOM 2518 O O . ILE D 1 91 ? -3.42713 7.93930 -45.02996 1.000 35.09422 441 ILE B O 1
ATOM 2523 N N . GLU D 1 92 ? -4.21311 7.38927 -42.98613 1.000 35.83403 442 GLU B N 1
ATOM 2524 C CA . GLU D 1 92 ? -5.59959 7.58528 -43.37957 1.000 36.71314 442 GLU B CA 1
ATOM 2525 C C . GLU D 1 92 ? -5.87965 9.05367 -43.66758 1.000 33.65096 442 GLU B C 1
ATOM 2526 O O . GLU D 1 92 ? -5.36505 9.94984 -42.99269 1.000 35.90903 442 GLU B O 1
ATOM 2532 N N . ILE D 1 93 ? -6.69711 9.29087 -44.68927 1.000 33.01365 443 ILE B N 1
ATOM 2533 C CA . ILE D 1 93 ? -7.11268 10.62568 -45.10187 1.000 38.57300 443 ILE B CA 1
ATOM 2534 C C . ILE D 1 93 ? -8.62373 10.57504 -45.28580 1.000 39.00761 443 ILE B C 1
ATOM 2535 O O . ILE D 1 93 ? -9.11165 9.94120 -46.22917 1.000 34.03386 443 ILE B O 1
ATOM 2540 N N . ASP D 1 94 ? -9.36751 11.22622 -44.39096 1.000 42.11436 444 ASP B N 1
ATOM 2541 C CA . ASP D 1 94 ? -10.81305 11.26895 -44.56020 1.000 40.60629 444 ASP B CA 1
ATOM 2542 C C . ASP D 1 94 ? -11.17747 12.17462 -45.73947 1.000 42.18324 444 ASP B C 1
ATOM 2543 O O . ASP D 1 94 ? -10.33209 12.87689 -46.30250 1.000 44.57164 444 ASP B O 1
ATOM 2548 N N . LYS D 1 95 ? -12.45863 12.14441 -46.12188 1.000 39.33363 445 LYS B N 1
ATOM 2549 C CA . LYS D 1 95 ? -12.89533 12.88285 -47.30601 1.000 44.47896 445 LYS B CA 1
ATOM 2550 C C . LYS D 1 95 ? -12.59804 14.37213 -47.17424 1.000 46.26939 445 LYS B C 1
ATOM 2551 O O . LYS D 1 95 ? -12.07249 14.99879 -48.10487 1.000 51.11642 445 LYS B O 1
ATOM 2557 N N . GLU D 1 96 ? -12.93105 14.95694 -46.02106 1.000 46.87202 446 GLU B N 1
ATOM 2558 C CA . GLU D 1 96 ? -12.69266 16.38191 -45.81761 1.000 47.82777 446 GLU B CA 1
ATOM 2559 C C . GLU D 1 96 ? -11.21119 16.71061 -45.94648 1.000 47.92714 446 GLU B C 1
ATOM 2560 O O . GLU D 1 96 ? -10.83431 17.68408 -46.60920 1.000 50.63014 446 GLU B O 1
ATOM 2566 N N . THR D 1 97 ? -10.35290 15.90202 -45.32004 1.000 48.33651 447 THR B N 1
ATOM 2567 C CA . THR D 1 97 ? -8.91696 16.13161 -45.43074 1.000 45.63631 447 THR B CA 1
ATOM 2568 C C . THR D 1 97 ? -8.44494 15.94553 -46.86498 1.000 48.65614 447 THR B C 1
ATOM 2569 O O . THR D 1 97 ? -7.54936 16.65969 -47.32669 1.000 45.78982 447 THR B O 1
ATOM 2573 N N . GLU D 1 98 ? -9.02913 14.98415 -47.58374 1.000 44.50719 448 GLU B N 1
ATOM 2574 C CA . GLU D 1 98 ? -8.68522 14.80871 -48.99020 1.000 46.47123 448 GLU B CA 1
ATOM 2575 C C . GLU D 1 98 ? -8.95234 16.08655 -49.77489 1.000 49.78938 448 GLU B C 1
ATOM 2576 O O . GLU D 1 98 ? -8.09285 16.55660 -50.53218 1.000 44.06997 448 GLU B O 1
ATOM 2582 N N . GLN D 1 99 ? -10.14466 16.66565 -49.60018 1.000 49.39747 449 GLN B N 1
ATOM 2583 C CA . GLN D 1 99 ? -10.46720 17.90732 -50.29873 1.000 51.30381 449 GLN B CA 1
ATOM 2584 C C . GLN D 1 99 ? -9.52884 19.03241 -49.87740 1.000 52.23921 449 GLN B C 1
ATOM 2585 O O . GLN D 1 99 ? -9.05982 19.81082 -50.71875 1.000 55.11903 449 GLN B O 1
ATOM 2591 N N . ILE D 1 100 ? -9.23565 19.12443 -48.57680 1.000 51.64649 450 ILE B N 1
ATOM 2592 C CA . ILE D 1 100 ? -8.35491 20.17668 -48.07429 1.000 55.71556 450 ILE B CA 1
ATOM 2593 C C . ILE D 1 100 ? -6.97604 20.07273 -48.71380 1.000 55.26435 450 ILE B C 1
ATOM 2594 O O . ILE D 1 100 ? -6.38936 21.08035 -49.12940 1.000 59.64741 450 ILE B O 1
ATOM 2599 N N . ILE D 1 101 ? -6.43985 18.85458 -48.80214 1.000 53.11473 451 ILE B N 1
ATOM 2600 C CA . ILE D 1 101 ? -5.11849 18.65664 -49.38878 1.000 50.47094 451 ILE B CA 1
ATOM 2601 C C . ILE D 1 101 ? -5.14585 18.98507 -50.87331 1.000 48.50305 451 ILE B C 1
ATOM 2602 O O . ILE D 1 101 ? -4.27920 19.70798 -51.38198 1.000 50.27833 451 ILE B O 1
ATOM 2607 N N . GLU D 1 102 ? -6.14456 18.46080 -51.59068 1.000 52.39649 452 GLU B N 1
ATOM 2608 C CA . GLU D 1 102 ? -6.24766 18.73654 -53.01897 1.000 53.33246 452 GLU B CA 1
ATOM 2609 C C . GLU D 1 102 ? -6.29318 20.23367 -53.28615 1.000 58.36671 452 GLU B C 1
ATOM 2610 O O . GLU D 1 102 ? -5.70073 20.71660 -54.25802 1.000 55.46140 452 GLU B O 1
ATOM 2616 N N . ARG D 1 103 ? -6.96872 20.98882 -52.41893 1.000 61.33529 453 ARG B N 1
ATOM 2617 C CA . ARG D 1 103 ? -7.07197 22.42783 -52.63163 1.000 58.37086 453 ARG B CA 1
ATOM 2618 C C . ARG D 1 103 ? -5.77527 23.15019 -52.28003 1.000 56.74512 453 ARG B C 1
ATOM 2619 O O . ARG D 1 103 ? -5.24717 23.91575 -53.09342 1.000 60.82331 453 ARG B O 1
ATOM 2627 N N . LYS D 1 104 ? -5.23917 22.92144 -51.07899 1.000 55.57538 454 LYS B N 1
ATOM 2628 C CA . LYS D 1 104 ? -4.09482 23.71610 -50.64625 1.000 56.34414 454 LYS B CA 1
ATOM 2629 C C . LYS D 1 104 ? -2.80142 23.32305 -51.34700 1.000 53.51468 454 LYS B C 1
ATOM 2630 O O . LYS D 1 104 ? -1.87442 24.13717 -51.39729 1.000 55.80073 454 LYS B O 1
ATOM 2636 N N . PHE D 1 105 ? -2.70959 22.10828 -51.88759 1.000 55.05755 455 PHE B N 1
ATOM 2637 C CA . PHE D 1 105 ? -1.49994 21.67485 -52.57277 1.000 56.66741 455 PHE B CA 1
ATOM 2638 C C . PHE D 1 105 ? -1.63671 21.66841 -54.08743 1.000 57.70867 455 PHE B C 1
ATOM 2639 O O . PHE D 1 105 ? -0.64154 21.41973 -54.77778 1.000 57.75572 455 PHE B O 1
ATOM 2647 N N . ASN D 1 106 ? -2.83329 21.93348 -54.61431 1.000 59.19533 456 ASN B N 1
ATOM 2648 C CA . ASN D 1 106 ? -3.09360 21.90645 -56.05176 1.000 56.01501 456 ASN B CA 1
ATOM 2649 C C . ASN D 1 106 ? -2.69924 20.54965 -56.63703 1.000 59.71279 456 ASN B C 1
ATOM 2650 O O . ASN D 1 106 ? -1.90214 20.44371 -57.57114 1.000 60.12132 456 ASN B O 1
ATOM 2655 N N . VAL D 1 107 ? -3.26376 19.49943 -56.04424 1.000 57.27339 457 VAL B N 1
ATOM 2656 C CA . VAL D 1 107 ? -2.96786 18.12850 -56.42591 1.000 53.65841 457 VAL B CA 1
ATOM 2657 C C . VAL D 1 107 ? -4.27874 17.38053 -56.61268 1.000 50.45075 457 VAL B C 1
ATOM 2658 O O . VAL D 1 107 ? -5.35454 17.85621 -56.24870 1.000 53.26837 457 VAL B O 1
ATOM 2662 N N . LYS D 1 108 ? -4.16998 16.19106 -57.19312 1.000 50.21484 458 LYS B N 1
ATOM 2663 C CA . LYS D 1 108 ? -5.30074 15.29218 -57.37277 1.000 49.79784 458 LYS B CA 1
ATOM 2664 C C . LYS D 1 108 ? -4.98366 13.99864 -56.64083 1.000 43.51859 458 LYS B C 1
ATOM 2665 O O . LYS D 1 108 ? -4.00254 13.32561 -56.96710 1.000 45.21377 458 LYS B O 1
ATOM 2671 N N . LEU D 1 109 ? -5.79376 13.66181 -55.64692 1.000 41.39575 459 LEU B N 1
ATOM 2672 C CA . LEU D 1 109 ? -5.54370 12.49188 -54.81999 1.000 44.46960 459 LEU B CA 1
ATOM 2673 C C . LEU D 1 109 ? -6.42524 11.33374 -55.25884 1.000 39.64935 459 LEU B C 1
ATOM 2674 O O . LEU D 1 109 ? -7.56352 11.53325 -55.69116 1.000 41.91944 459 LEU B O 1
ATOM 2679 N N . LEU D 1 110 ? -5.88904 10.12268 -55.15062 1.000 34.76463 460 LEU B N 1
ATOM 2680 C CA . LEU D 1 110 ? -6.64529 8.89225 -55.33238 1.000 40.09460 460 LEU B CA 1
ATOM 2681 C C . LEU D 1 110 ? -6.49435 8.10940 -54.04102 1.000 34.65149 460 LEU B C 1
ATOM 2682 O O . LEU D 1 110 ? -5.41207 7.57206 -53.76033 1.000 36.42232 460 LEU B O 1
ATOM 2687 N N . VAL D 1 111 ? -7.58127 8.06717 -53.27325 1.000 36.30517 461 VAL B N 1
ATOM 2688 C CA . VAL D 1 111 ? -7.62923 7.50642 -51.92928 1.000 35.54754 461 VAL B CA 1
ATOM 2689 C C . VAL D 1 111 ? -8.54919 6.29430 -51.96110 1.000 35.52527 461 VAL B C 1
ATOM 2690 O O . VAL D 1 111 ? -9.66185 6.36800 -52.49859 1.000 31.76091 461 VAL B O 1
ATOM 2694 N N . GLY D 1 112 ? -8.09031 5.18329 -51.39083 1.000 33.15103 462 GLY B N 1
ATOM 2695 C CA . GLY D 1 112 ? -8.82459 3.93647 -51.44454 1.000 37.30050 462 GLY B CA 1
ATOM 2696 C C . GLY D 1 112 ? -9.93667 3.84420 -50.41125 1.000 39.00181 462 GLY B C 1
ATOM 2697 O O . GLY D 1 112 ? -10.25927 4.79582 -49.69833 1.000 33.37515 462 GLY B O 1
ATOM 2698 N N . ILE D 1 113 ? -10.53681 2.65227 -50.34440 1.000 38.84611 463 ILE B N 1
ATOM 2699 C CA . ILE D 1 113 ? -11.64683 2.41570 -49.42497 1.000 39.97918 463 ILE B CA 1
ATOM 2700 C C . ILE D 1 113 ? -11.17512 2.25248 -47.98643 1.000 42.03815 463 ILE B C 1
ATOM 2701 O O . ILE D 1 113 ? -11.99130 2.34756 -47.06250 1.000 43.88929 463 ILE B O 1
ATOM 2706 N N . ASP D 1 114 ? -9.88776 1.99444 -47.76971 1.000 36.02647 464 ASP B N 1
ATOM 2707 C CA . ASP D 1 114 ? -9.29216 2.05951 -46.44361 1.000 33.14997 464 ASP B CA 1
ATOM 2708 C C . ASP D 1 114 ? -8.81646 3.46348 -46.09702 1.000 32.96503 464 ASP B C 1
ATOM 2709 O O . ASP D 1 114 ? -8.13157 3.64448 -45.08398 1.000 35.34677 464 ASP B O 1
ATOM 2714 N N . ARG D 1 115 ? -9.15939 4.45003 -46.92596 1.000 32.18243 465 ARG B N 1
ATOM 2715 C CA . ARG D 1 115 ? -8.74892 5.84381 -46.77374 1.000 33.60581 465 ARG B CA 1
ATOM 2716 C C . ARG D 1 115 ? -7.23193 6.01854 -46.81160 1.000 36.88382 465 ARG B C 1
ATOM 2717 O O . ARG D 1 115 ? -6.71043 7.02891 -46.33078 1.000 37.07458 465 ARG B O 1
ATOM 2725 N N . ASN D 1 116 ? -6.50583 5.06272 -47.38470 1.000 35.73149 466 ASN B N 1
ATOM 2726 C CA . ASN D 1 116 ? -5.08208 5.23536 -47.63283 1.000 31.00010 466 ASN B CA 1
ATOM 2727 C C . ASN D 1 116 ? -4.86191 5.78959 -49.03503 1.000 35.92697 466 ASN B C 1
ATOM 2728 O O . ASN D 1 116 ? -5.66227 5.56363 -49.94763 1.000 35.43422 466 ASN B O 1
ATOM 2733 N N . LEU D 1 117 ? -3.76232 6.52130 -49.20038 1.000 34.95200 467 LEU B N 1
ATOM 2734 C CA . LEU D 1 117 ? -3.47924 7.20297 -50.45873 1.000 35.69362 467 LEU B CA 1
ATOM 2735 C C . LEU D 1 117 ? -2.96165 6.18941 -51.47215 1.000 37.33276 467 LEU B C 1
ATOM 2736 O O . LEU D 1 117 ? -1.87693 5.62608 -51.29824 1.000 38.45082 467 LEU B O 1
ATOM 2741 N N . ILE D 1 118 ? -3.74202 5.94537 -52.52464 1.000 34.62051 468 ILE B N 1
ATOM 2742 C CA . ILE D 1 118 ? -3.28444 5.07469 -53.60135 1.000 37.63601 468 ILE B CA 1
ATOM 2743 C C . ILE D 1 118 ? -2.29615 5.80910 -54.49195 1.000 41.22507 468 ILE B C 1
ATOM 2744 O O . ILE D 1 118 ? -1.19727 5.31445 -54.76745 1.000 37.89762 468 ILE B O 1
ATOM 2749 N N . SER D 1 119 ? -2.67111 6.99431 -54.96527 1.000 36.79981 469 SER B N 1
ATOM 2750 C CA . SER D 1 119 ? -1.77401 7.72446 -55.85566 1.000 40.24002 469 SER B CA 1
ATOM 2751 C C . SER D 1 119 ? -2.11639 9.20513 -55.81766 1.000 40.15341 469 SER B C 1
ATOM 2752 O O . SER D 1 119 ? -3.10017 9.62106 -55.20685 1.000 38.95436 469 SER B O 1
ATOM 2755 N N . TYR D 1 120 ? -1.28051 10.00202 -56.47747 1.000 39.21506 470 TYR B N 1
ATOM 2756 C CA . TYR D 1 120 ? -1.53099 11.43072 -56.56020 1.000 41.01087 470 TYR B CA 1
ATOM 2757 C C . TYR D 1 120 ? -0.90146 11.98030 -57.82820 1.000 43.66188 470 TYR B C 1
ATOM 2758 O O . TYR D 1 120 ? 0.06981 11.42858 -58.35254 1.000 44.31668 470 TYR B O 1
ATOM 2767 N N . LYS D 1 121 ? -1.47438 13.07836 -58.30783 1.000 45.77554 471 LYS B N 1
ATOM 2768 C CA . LYS D 1 121 ? -0.99797 13.78545 -59.48815 1.000 51.40756 471 LYS B CA 1
ATOM 2769 C C . LYS D 1 121 ? -0.75124 15.23987 -59.11725 1.000 53.35961 471 LYS B C 1
ATOM 2770 O O . LYS D 1 121 ? -1.67927 15.94360 -58.70007 1.000 53.04977 471 LYS B O 1
ATOM 2776 N N . LEU D 1 122 ? 0.49902 15.67933 -59.26447 1.000 58.12707 472 LEU B N 1
ATOM 2777 C CA . LEU D 1 122 ? 0.91223 17.05985 -59.00761 1.000 62.77838 472 LEU B CA 1
ATOM 2778 C C . LEU D 1 122 ? 0.41414 17.93748 -60.14859 1.000 63.13213 472 LEU B C 1
ATOM 2779 O O . LEU D 1 122 ? 1.11588 18.16264 -61.13396 1.000 67.30939 472 LEU B O 1
ATOM 2784 N N . LEU D 1 123 ? -0.81308 18.44677 -60.01374 1.000 64.59425 473 LEU B N 1
ATOM 2785 C CA . LEU D 1 123 ? -1.42923 19.28203 -61.04657 1.000 67.42551 473 LEU B CA 1
ATOM 2786 C C . LEU D 1 123 ? -0.98489 20.72784 -60.84439 1.000 75.26990 473 LEU B C 1
ATOM 2787 O O . LEU D 1 123 ? -1.72328 21.58297 -60.34821 1.000 77.46858 473 LEU B O 1
ATOM 2792 N N . ASP D 1 124 ? 0.24817 21.00589 -61.25169 1.000 72.46880 474 ASP B N 1
ATOM 2793 C CA . ASP D 1 124 ? 0.79327 22.35355 -61.12834 1.000 75.71646 474 ASP B CA 1
ATOM 2794 C C . ASP D 1 124 ? 1.57241 22.72504 -62.38823 1.000 80.01806 474 ASP B C 1
ATOM 2795 O O . ASP D 1 124 ? 1.14428 23.56957 -63.17350 1.000 82.33861 474 ASP B O 1
#

Foldseek 3Di:
DDDDDDQDLVNLVVVLVLVLVVLVVCVVVVHADDLLDQVVQVVVCVVVVDPDHSVVVSVCCVPPNLVCLLVRPDDLVSSVVCLQRDPHAADPVNQVVSCVVQVKHFDADPSNGTPDIGHPD/DDDDDDDDQDLVNLVVVLVVVLVVVVVCVVVVHQDALLDQVVQVVVCVVVVDPDHSVVSNVCCQPPVLVCLLVRPDDLVSSQVCQQRHFGAADPVNQVVSCVVQVKAFDADPSRGTPDIGRRD

Radius of gyration: 26.25 Å; Cα contacts (8 Å, |Δi|>4): 229; chains: 2; bounding box: 46×39×83 Å

B-factor: mean 43.69, std 14.54, range [20.08, 203.74]

InterPro domains:
  IPR053367 G-protein alpha subunit activating GEF [PTHR38627] (1-816)

Secondary structure (DSSP, 8-state):
-----PPPHHHHHHHHHHHHHHHHHHHHHT----TTSSHHHHHHHHHH--SS-HHHHHHHIIIIIHHHGGGSSS-HHHHHHHHHHS--B--HHHHHHHHHHHTEEEEE-TTSBEEEEEE--/-PPPP--PPPHHHHHHHHHHHHHHHHHHHHHT----TTSSHHHHHHHHHHT-SS-HHHHHHHIIIIIHHHGGGSSS-HHHHHHHHHHHT----HHHHHHHHHHHT-EEEE-TTS-EEEEE---

Solvent-accessible surface area: 16179 Å² total; per-residue (Å²): 196,156,181,230,106,181,36,67,83,97,40,32,31,77,0,1,111,23,0,87,112,60,12,64,94,6,114,176,116,70,96,117,31,136,10,83,32,87,72,21,0,70,37,2,31,160,81,37,204,30,121,34,58,13,92,62,2,13,38,24,0,114,121,99,6,9,79,22,0,20,121,23,89,29,123,46,140,32,0,0,68,0,4,107,61,12,32,6,102,2,85,132,126,25,14,75,51,1,24,169,108,15,64,2,89,3,100,22,9,178,80,67,26,7,84,49,64,124,106,102,131,232,196,107,110,179,218,94,172,41,70,100,97,44,29,31,72,0,1,116,36,0,62,97,71,15,37,76,7,98,159,130,68,80,153,44,131,8,95,31,92,75,15,0,62,37,4,30,155,92,52,204,33,121,32,57,12,85,60,7,13,35,22,0,112,121,98,3,8,80,27,0,24,129,21,91,30,112,52,116,22,1,0,44,0,3,91,68,21,20,7,130,3,82,133,130,23,20,82,58,0,41,171,92,23,70,8,111,11,98,21,13,186,86,57,43,11,98,32,57,113,75,95,140